Protein AF-A0AAV4SJ36-F1 (afdb_monomer)

Secondary structure (DSSP, 8-state):
---------------------------------TTEEEEEE-TTS-EEEEEPTTEEEETTEEEE-------------S-----S-------TTEEEEEE-TT--EEEEEPTTEEEETTEEEE----S------------TTEEEEEE-TTS-EEEEEPTTEEEETTEEEESS-TTT-TTEEEEEETTEEEEEEPTTEESTTS-EE-----SHHHHHHHHHHHHHHHHHHHHHHHHHHHHHHT-

Structure (mmCIF, N/CA/C/O backbone):
data_AF-A0AAV4SJ36-F1
#
_entry.id   AF-A0AAV4SJ36-F1
#
loop_
_atom_site.group_PDB
_atom_site.id
_atom_site.type_symbol
_at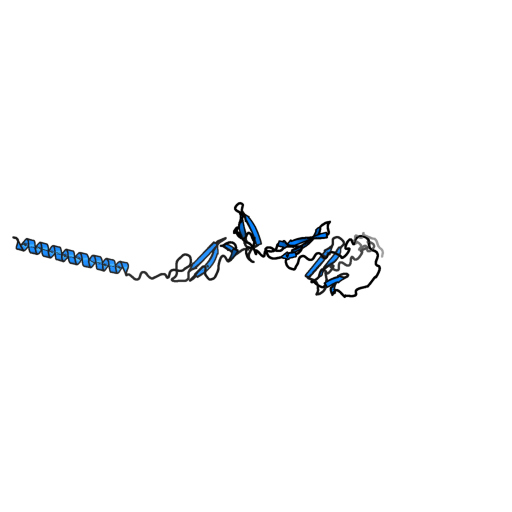om_site.label_atom_id
_at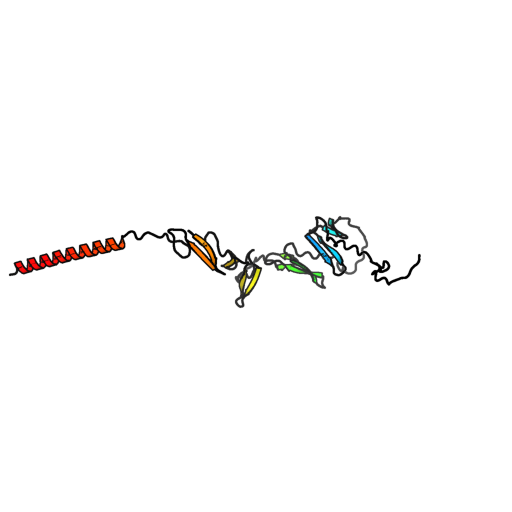om_site.label_alt_id
_atom_site.label_comp_id
_atom_site.label_asym_id
_atom_site.label_entity_id
_atom_site.label_seq_id
_atom_site.pdbx_PDB_ins_code
_atom_site.Cartn_x
_atom_site.Cartn_y
_atom_site.Cartn_z
_atom_site.occupancy
_atom_site.B_iso_or_equiv
_atom_site.auth_seq_id
_atom_site.auth_comp_id
_atom_site.auth_asym_id
_atom_site.auth_atom_id
_atom_site.pdbx_PDB_model_num
ATOM 1 N N . MET A 1 1 ? 79.601 59.318 13.700 1.00 35.94 1 MET A N 1
ATOM 2 C CA . MET A 1 1 ? 80.862 58.547 13.627 1.00 35.94 1 MET A CA 1
ATOM 3 C C . MET A 1 1 ? 80.496 57.067 13.715 1.00 35.94 1 MET A C 1
ATOM 5 O O . MET A 1 1 ? 79.499 56.758 14.351 1.00 35.94 1 MET A O 1
ATOM 9 N N . LEU A 1 2 ? 81.214 56.238 12.959 1.00 27.06 2 LEU A N 1
ATOM 10 C CA . LEU A 1 2 ? 80.893 54.897 12.428 1.00 27.06 2 LEU A CA 1
ATOM 11 C C . LEU A 1 2 ? 80.559 53.804 13.487 1.00 27.06 2 LEU A C 1
ATOM 13 O O . LEU A 1 2 ? 81.096 53.883 14.583 1.00 27.06 2 LEU A O 1
ATOM 17 N N . VAL A 1 3 ? 79.545 52.933 13.268 1.00 31.47 3 VAL A N 1
ATOM 18 C CA . VAL A 1 3 ? 79.547 51.515 12.746 1.00 31.47 3 VAL A CA 1
ATOM 19 C C . VAL A 1 3 ? 80.227 50.515 13.717 1.00 31.47 3 VAL A C 1
ATOM 21 O O . VAL A 1 3 ? 81.328 50.792 14.168 1.00 31.47 3 VAL A O 1
ATOM 24 N N . TYR A 1 4 ? 79.593 49.426 14.197 1.00 33.88 4 TYR A N 1
ATOM 25 C CA . TYR A 1 4 ? 79.389 48.100 13.555 1.00 33.88 4 TYR A CA 1
ATOM 26 C C . TYR A 1 4 ? 78.264 47.295 14.269 1.00 33.88 4 TYR A C 1
ATOM 28 O O . TYR A 1 4 ? 78.206 47.293 15.493 1.00 33.88 4 TYR A O 1
ATOM 36 N N . LEU A 1 5 ? 77.235 46.836 13.536 1.00 37.03 5 LEU A N 1
ATOM 37 C CA . LEU A 1 5 ? 76.913 45.455 13.082 1.00 37.03 5 LEU A CA 1
ATOM 38 C C . LEU A 1 5 ? 76.516 44.431 14.172 1.00 37.03 5 LEU A C 1
ATOM 40 O O . LEU A 1 5 ? 77.346 43.984 14.953 1.00 37.03 5 LEU A O 1
ATOM 44 N N . GLY A 1 6 ? 75.250 43.993 14.127 1.00 32.53 6 GLY A N 1
ATOM 45 C CA . GLY A 1 6 ? 74.704 42.829 14.831 1.00 32.53 6 GLY A CA 1
ATOM 46 C C . GLY A 1 6 ? 73.551 42.233 14.014 1.00 32.53 6 GLY A C 1
ATOM 47 O O . GLY A 1 6 ? 72.738 42.972 13.465 1.00 32.53 6 GLY A O 1
ATOM 48 N N . GLU A 1 7 ? 73.567 40.914 13.856 1.00 37.56 7 GLU A N 1
ATOM 49 C CA . GLU A 1 7 ? 72.977 40.142 12.760 1.00 37.56 7 GLU A CA 1
ATOM 50 C C . GLU A 1 7 ? 71.448 40.150 12.617 1.00 37.56 7 GLU A C 1
ATOM 52 O O . GLU A 1 7 ? 70.661 40.168 13.561 1.00 37.56 7 GLU A O 1
ATOM 57 N N . THR A 1 8 ? 71.069 40.051 11.348 1.00 33.19 8 THR A N 1
ATOM 58 C CA . THR A 1 8 ? 69.751 39.855 10.756 1.00 33.19 8 THR A CA 1
ATOM 59 C C . THR A 1 8 ? 69.254 38.412 10.890 1.00 33.19 8 THR A C 1
ATOM 61 O O . THR A 1 8 ? 69.894 37.491 10.390 1.00 33.19 8 THR A O 1
ATOM 64 N N . THR A 1 9 ? 68.044 38.220 11.421 1.00 31.78 9 THR A N 1
ATOM 65 C CA . THR A 1 9 ? 67.158 37.096 11.049 1.00 31.78 9 THR A CA 1
ATOM 66 C C . THR A 1 9 ? 65.826 37.651 10.550 1.00 31.78 9 THR A C 1
ATOM 68 O O . THR A 1 9 ? 64.770 37.521 11.159 1.00 31.78 9 THR A O 1
ATOM 71 N N . THR A 1 10 ? 65.881 38.320 9.403 1.00 33.56 10 THR A N 1
ATOM 72 C CA . THR A 1 10 ? 64.716 38.521 8.545 1.00 33.56 10 THR A CA 1
ATOM 73 C C . THR A 1 10 ? 64.505 37.235 7.754 1.00 33.56 10 THR A C 1
ATOM 75 O O . THR A 1 10 ? 65.331 36.866 6.920 1.00 33.56 10 THR A O 1
ATOM 78 N N . VAL A 1 11 ? 63.404 36.526 8.010 1.00 33.09 11 VAL A N 1
ATOM 79 C CA . VAL A 1 11 ? 62.940 35.472 7.101 1.00 33.09 11 VAL A CA 1
ATOM 80 C C . VAL A 1 11 ? 62.515 36.172 5.814 1.00 33.09 11 VAL A C 1
ATOM 82 O O . VAL A 1 11 ? 61.445 36.770 5.726 1.00 33.09 11 VAL A O 1
ATOM 85 N N . ALA A 1 12 ? 63.430 36.176 4.849 1.00 32.56 12 ALA A N 1
ATOM 86 C CA . ALA A 1 12 ? 63.220 36.702 3.521 1.00 32.56 12 ALA A CA 1
ATOM 87 C C . ALA A 1 12 ? 62.124 35.893 2.824 1.00 32.56 12 ALA A C 1
ATOM 89 O O . ALA A 1 12 ? 62.235 34.682 2.623 1.00 32.56 12 ALA A O 1
ATOM 90 N N . SER A 1 13 ? 61.078 36.606 2.422 1.00 37.03 13 SER A N 1
ATOM 91 C CA . SER A 1 13 ? 60.200 36.240 1.323 1.00 37.03 13 SER A CA 1
ATOM 92 C C . SER A 1 13 ? 61.047 35.938 0.085 1.00 37.03 13 SER A C 1
ATOM 94 O O . SER A 1 13 ? 61.521 36.851 -0.593 1.00 37.03 13 SER A O 1
ATOM 96 N N . THR A 1 14 ? 61.259 34.655 -0.189 1.00 31.30 14 THR A N 1
ATOM 97 C CA . THR A 1 14 ? 61.835 34.175 -1.443 1.00 31.30 14 THR A CA 1
ATOM 98 C C . THR A 1 14 ? 60.705 33.976 -2.442 1.00 31.30 14 THR A C 1
ATOM 100 O O . THR A 1 14 ? 59.771 33.204 -2.237 1.00 31.30 14 THR A O 1
ATOM 103 N N . SER A 1 15 ? 60.774 34.769 -3.502 1.00 36.94 15 SER A N 1
ATOM 104 C CA . SER A 1 15 ? 60.011 34.601 -4.728 1.00 36.94 15 SER A CA 1
ATOM 105 C C . SER A 1 15 ? 60.845 33.769 -5.707 1.00 36.94 15 SER A C 1
ATOM 107 O O . SER A 1 15 ? 62.070 33.841 -5.675 1.00 36.94 15 SER A O 1
ATOM 109 N N . GLU A 1 16 ? 60.135 33.022 -6.562 1.00 33.53 16 GLU A N 1
ATOM 110 C CA . GLU A 1 16 ? 60.620 32.320 -7.766 1.00 33.53 16 GLU A CA 1
ATOM 111 C C . GLU A 1 16 ? 61.422 31.026 -7.493 1.00 33.53 16 GLU A C 1
ATOM 113 O O . GLU A 1 16 ? 62.396 31.000 -6.763 1.00 33.53 16 GLU A O 1
ATOM 118 N N . THR A 1 17 ? 61.111 29.850 -8.035 1.00 37.75 17 THR A N 1
ATOM 119 C CA . THR A 1 17 ? 60.280 29.484 -9.183 1.00 37.75 17 THR A CA 1
ATOM 120 C C . THR A 1 17 ? 59.759 28.076 -8.912 1.00 37.75 17 THR A C 1
ATOM 122 O O . THR A 1 17 ? 60.525 27.118 -8.845 1.00 37.75 17 THR A O 1
ATOM 125 N N . THR A 1 18 ? 58.455 27.907 -8.753 1.00 31.17 18 THR A N 1
ATOM 126 C CA . THR A 1 18 ? 57.845 26.588 -8.920 1.00 31.17 18 THR A CA 1
ATOM 127 C C . THR A 1 18 ? 56.655 26.816 -9.811 1.00 31.17 18 THR A C 1
ATOM 129 O O . THR A 1 18 ? 55.826 27.675 -9.531 1.00 31.17 18 THR A O 1
ATOM 132 N N . SER A 1 19 ? 56.667 26.135 -10.950 1.00 38.62 19 SER A N 1
ATOM 133 C CA . SER A 1 19 ? 55.682 26.252 -12.012 1.00 38.62 19 SER A CA 1
ATOM 134 C C . SER A 1 19 ? 54.296 25.943 -11.451 1.00 38.62 19 SER A C 1
ATOM 136 O O . SER A 1 19 ? 53.849 24.798 -11.443 1.00 38.62 19 SER A O 1
ATOM 138 N N . THR A 1 20 ? 53.618 26.964 -10.926 1.00 33.06 20 THR A N 1
ATOM 139 C CA . THR A 1 20 ? 52.207 26.885 -10.589 1.00 33.06 20 THR A CA 1
ATOM 140 C C . THR A 1 20 ? 51.492 26.883 -11.920 1.00 33.06 20 THR A C 1
ATOM 142 O O . THR A 1 20 ? 51.119 27.927 -12.459 1.00 33.06 20 THR A O 1
ATOM 145 N N . THR A 1 21 ? 51.319 25.693 -12.489 1.00 39.84 21 THR A N 1
ATOM 146 C CA . THR A 1 21 ? 50.253 25.482 -13.452 1.00 39.84 21 THR A CA 1
ATOM 147 C C . THR A 1 21 ? 48.991 25.866 -12.696 1.00 39.84 21 THR A C 1
ATOM 149 O O . THR A 1 21 ? 48.529 25.129 -11.827 1.00 39.84 21 THR A O 1
ATOM 152 N N . LYS A 1 22 ? 48.495 27.085 -12.940 1.00 36.69 22 LYS A N 1
ATOM 153 C CA . LYS A 1 22 ? 47.152 27.499 -12.557 1.00 36.69 22 LYS A CA 1
ATOM 154 C C . LYS A 1 22 ? 46.225 26.516 -13.255 1.00 36.69 22 LYS A C 1
ATOM 156 O O . LYS A 1 22 ? 45.830 26.732 -14.397 1.00 36.69 22 LYS A O 1
ATOM 161 N N . PHE A 1 23 ? 45.954 25.390 -12.604 1.00 39.12 23 PHE A N 1
ATOM 162 C CA . PHE A 1 23 ? 44.867 24.524 -12.992 1.00 39.12 23 PHE A CA 1
ATOM 163 C C . PHE A 1 23 ? 43.627 25.373 -12.798 1.00 39.12 23 PHE A C 1
ATOM 165 O O . PHE A 1 23 ? 43.232 25.689 -11.678 1.00 39.12 23 PHE A O 1
ATOM 172 N N . LEU A 1 24 ? 43.088 25.818 -13.925 1.00 38.28 24 LEU A N 1
ATOM 173 C CA . LEU A 1 24 ? 41.779 26.414 -14.032 1.00 38.28 24 LEU A CA 1
ATOM 174 C C . LEU A 1 24 ? 40.787 25.334 -13.571 1.00 38.28 24 LEU A C 1
ATOM 176 O O . LEU A 1 24 ? 40.264 24.565 -14.371 1.00 38.28 24 LEU A O 1
ATOM 180 N N . THR A 1 25 ? 40.584 25.190 -12.263 1.00 42.69 25 THR A N 1
ATOM 181 C CA . THR A 1 25 ? 39.543 24.334 -11.694 1.00 42.69 25 THR A CA 1
ATOM 182 C C . THR A 1 25 ? 38.217 25.072 -11.787 1.00 42.69 25 THR A C 1
ATOM 184 O O . THR A 1 25 ? 37.556 25.367 -10.797 1.00 42.69 25 THR A O 1
ATOM 187 N N . THR A 1 26 ? 37.810 25.379 -13.017 1.00 44.69 26 THR A N 1
ATOM 188 C CA . THR A 1 26 ? 36.394 25.550 -13.310 1.00 44.69 26 THR A CA 1
ATOM 189 C C . THR A 1 26 ? 35.747 24.180 -13.099 1.00 44.69 26 THR A C 1
ATOM 191 O O . THR A 1 26 ? 36.194 23.215 -13.734 1.00 44.69 26 THR A O 1
ATOM 194 N N . PRO A 1 27 ? 34.756 24.035 -12.202 1.00 47.97 27 PRO A N 1
ATOM 195 C CA . PRO A 1 27 ? 34.024 22.782 -12.075 1.00 47.97 27 PRO A CA 1
ATOM 196 C C . PRO A 1 27 ? 33.476 22.429 -13.458 1.00 47.97 27 PRO A C 1
ATOM 198 O O . PRO A 1 27 ? 32.864 23.274 -14.107 1.00 47.97 27 PRO A O 1
ATOM 201 N N . ARG A 1 28 ? 33.762 21.215 -13.947 1.00 59.78 28 ARG A N 1
ATOM 202 C CA . ARG A 1 28 ? 33.219 20.741 -15.225 1.00 59.78 28 ARG A CA 1
ATOM 203 C C . ARG A 1 28 ? 31.700 20.687 -15.081 1.00 59.78 28 ARG A C 1
ATOM 205 O O . ARG A 1 28 ? 31.180 19.744 -14.486 1.00 59.78 28 ARG A O 1
ATOM 212 N N . SER A 1 29 ? 31.006 21.723 -15.547 1.00 65.06 29 SER A N 1
ATOM 213 C CA . SER A 1 29 ? 29.550 21.735 -15.568 1.00 65.06 29 SER A CA 1
ATOM 214 C C . SER A 1 29 ? 29.080 20.725 -16.612 1.00 65.06 29 SER A C 1
ATOM 216 O O . SER A 1 29 ? 29.639 20.616 -17.702 1.00 65.06 29 SER A O 1
ATOM 218 N N . CYS A 1 30 ? 28.113 19.901 -16.217 1.00 73.38 30 CYS A N 1
ATOM 219 C CA . CYS A 1 30 ? 27.537 18.862 -17.058 1.00 73.38 30 CYS A CA 1
ATOM 220 C C . CYS A 1 30 ? 26.283 19.453 -17.711 1.00 73.38 30 CYS A C 1
ATOM 222 O O . CYS A 1 30 ? 25.227 19.510 -17.081 1.00 73.38 30 CYS A O 1
ATOM 224 N N . GLU A 1 31 ? 26.409 19.947 -18.941 1.00 77.81 31 GLU A N 1
ATOM 225 C CA . GLU A 1 31 ? 25.346 20.693 -19.624 1.00 77.81 31 GLU A CA 1
ATOM 226 C C . GLU A 1 31 ? 24.978 20.024 -20.947 1.00 77.81 31 GLU A C 1
ATOM 228 O O . GLU A 1 31 ? 25.671 20.183 -21.945 1.00 77.81 31 GLU A O 1
ATOM 233 N N . CYS A 1 32 ? 23.882 19.261 -20.949 1.00 84.75 32 CYS A N 1
ATOM 234 C CA . CYS A 1 32 ? 23.393 18.511 -22.115 1.00 84.75 32 CYS A CA 1
ATOM 235 C C . CYS A 1 32 ? 22.254 19.206 -22.882 1.00 84.75 32 CYS A C 1
ATOM 237 O O . CYS A 1 32 ? 21.730 18.673 -23.866 1.00 84.75 32 CYS A O 1
ATOM 239 N N . GLY A 1 33 ? 21.871 20.408 -22.442 1.00 78.56 33 GLY A N 1
ATOM 240 C CA . GLY A 1 33 ? 20.7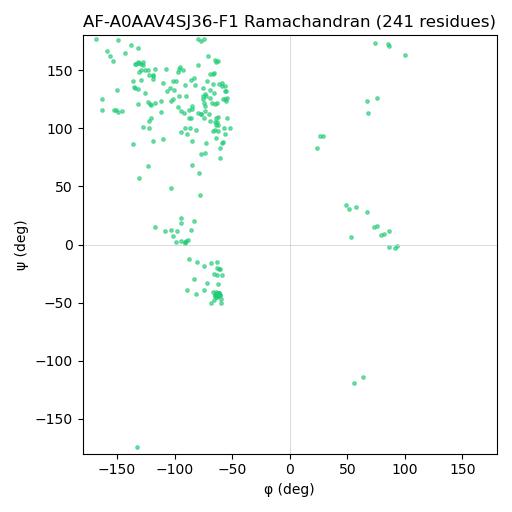62 21.182 -22.997 1.00 78.56 33 GLY A CA 1
ATOM 241 C C . GLY A 1 33 ? 19.380 20.639 -22.611 1.00 78.56 33 GLY A C 1
ATOM 242 O O . GLY A 1 33 ? 19.240 19.578 -22.002 1.00 78.56 33 GLY A O 1
ATOM 243 N N . LYS A 1 34 ? 18.326 21.379 -22.979 1.00 82.00 34 LYS A N 1
ATOM 244 C CA . LYS A 1 34 ? 16.930 21.096 -22.579 1.00 82.00 34 LYS A CA 1
ATOM 245 C C . LYS A 1 34 ? 16.359 19.766 -23.086 1.00 82.00 34 LYS A C 1
ATOM 247 O O . LYS A 1 34 ? 15.333 19.320 -22.587 1.00 82.00 34 LYS A O 1
ATOM 252 N N . TYR A 1 35 ? 17.008 19.141 -24.067 1.00 84.25 35 TYR A N 1
ATOM 253 C CA . TYR A 1 35 ? 16.571 17.873 -24.653 1.00 84.25 35 TYR A CA 1
ATOM 254 C C . TYR A 1 35 ? 17.245 16.649 -24.006 1.00 84.25 35 TYR A C 1
ATOM 256 O O . TYR A 1 35 ? 17.312 15.579 -24.613 1.00 84.25 35 TYR A O 1
ATOM 264 N N . SER A 1 36 ? 17.722 16.798 -22.768 1.00 80.56 36 SER A N 1
ATOM 265 C CA . SER A 1 36 ? 18.362 15.742 -21.984 1.00 80.56 36 SER A CA 1
ATOM 266 C C . SER A 1 36 ? 17.607 15.442 -20.687 1.00 80.56 36 SER A C 1
ATOM 268 O O . SER A 1 36 ? 17.012 16.326 -20.072 1.00 80.56 36 SER A O 1
ATOM 270 N N . ARG A 1 37 ? 17.622 14.169 -20.288 1.00 83.25 37 ARG A N 1
ATOM 271 C CA . ARG A 1 37 ? 17.086 13.634 -19.031 1.00 83.25 37 ARG A CA 1
ATOM 272 C C . ARG A 1 37 ? 18.120 13.642 -17.918 1.00 83.25 37 ARG A C 1
ATOM 274 O O . ARG A 1 37 ? 17.790 13.883 -16.762 1.00 83.25 37 ARG A O 1
ATOM 281 N N . SER A 1 38 ? 19.362 13.321 -18.264 1.00 76.31 38 SER A N 1
ATOM 282 C CA . SER A 1 38 ? 20.459 13.205 -17.314 1.00 76.31 38 SER A CA 1
ATOM 283 C C . SER A 1 38 ? 21.798 13.473 -18.002 1.00 76.31 38 SER A C 1
ATOM 285 O O . SER A 1 38 ? 21.927 13.371 -19.226 1.00 76.31 38 SER A O 1
ATOM 287 N N . CYS A 1 39 ? 22.796 13.851 -17.205 1.00 84.44 39 CYS A N 1
ATOM 288 C CA . CYS A 1 39 ? 24.153 14.121 -17.659 1.00 84.44 39 CYS A CA 1
ATOM 289 C C . CYS A 1 39 ? 25.141 13.439 -16.716 1.00 84.44 39 CYS A C 1
ATOM 291 O O . CYS A 1 39 ? 24.997 13.522 -15.494 1.00 84.44 39 CYS A O 1
ATOM 293 N N . ARG A 1 40 ? 26.148 12.766 -17.275 1.00 84.06 40 ARG A N 1
ATOM 294 C CA . ARG A 1 40 ? 27.260 12.177 -16.519 1.00 84.06 40 ARG A CA 1
ATOM 295 C C . ARG A 1 40 ? 28.569 12.301 -17.288 1.00 84.06 40 ARG A C 1
ATOM 297 O O . ARG A 1 40 ? 28.556 12.500 -18.495 1.00 84.06 40 ARG A O 1
ATOM 304 N N . PHE A 1 41 ? 29.695 12.102 -16.612 1.00 80.12 41 PHE A N 1
ATOM 305 C CA . PHE A 1 41 ? 30.994 11.950 -17.270 1.00 80.12 41 PHE A CA 1
ATOM 306 C C . PHE A 1 41 ? 31.392 10.471 -17.324 1.00 80.12 41 PHE A C 1
ATOM 308 O O . PHE A 1 41 ? 31.132 9.724 -16.379 1.00 80.12 41 PHE A O 1
ATOM 315 N N . ASP A 1 42 ? 31.984 10.033 -18.435 1.00 80.25 42 ASP A N 1
ATOM 316 C CA . ASP A 1 42 ? 32.571 8.696 -18.540 1.00 80.25 42 ASP A CA 1
ATOM 317 C C . ASP A 1 42 ? 33.931 8.614 -17.821 1.00 80.25 42 ASP A C 1
ATOM 319 O O . ASP A 1 42 ? 34.466 9.607 -17.324 1.00 80.25 42 ASP A O 1
ATOM 323 N N . TYR A 1 43 ? 34.511 7.412 -17.767 1.00 72.62 43 TYR A N 1
ATOM 324 C CA . TYR A 1 43 ? 35.819 7.175 -17.142 1.00 72.62 43 TYR A CA 1
ATOM 325 C C . TYR A 1 43 ? 36.965 7.964 -17.808 1.00 72.62 43 TYR A C 1
ATOM 327 O O . TYR A 1 43 ? 37.987 8.227 -17.181 1.00 72.62 43 TYR A O 1
ATOM 335 N N . PHE A 1 44 ? 36.783 8.392 -19.062 1.00 83.31 44 PHE A N 1
ATOM 336 C CA . PHE A 1 44 ? 37.728 9.229 -19.804 1.00 83.31 44 PHE A CA 1
ATOM 337 C C . PHE A 1 44 ? 37.460 10.733 -19.613 1.00 83.31 44 PHE A C 1
ATOM 339 O O . PHE A 1 44 ? 38.139 11.566 -20.214 1.00 83.31 44 PHE A O 1
ATOM 346 N N . GLY A 1 45 ? 36.484 11.100 -18.777 1.00 72.69 45 GLY A N 1
ATOM 347 C CA . GLY A 1 45 ? 36.106 12.481 -18.493 1.00 72.69 45 GLY A CA 1
ATOM 348 C C . GLY A 1 45 ? 35.306 13.159 -19.608 1.00 72.69 45 GLY A C 1
ATOM 349 O O . GLY A 1 45 ? 35.207 14.387 -19.601 1.00 72.69 45 GLY A O 1
ATOM 350 N N . ARG A 1 46 ? 34.746 12.400 -20.559 1.00 80.81 46 ARG A N 1
ATOM 351 C CA . ARG A 1 46 ? 33.872 12.915 -21.624 1.00 80.81 46 ARG A CA 1
ATOM 352 C C . ARG A 1 46 ? 32.436 12.998 -21.134 1.00 80.81 46 ARG A C 1
ATOM 354 O O . ARG A 1 46 ? 31.971 12.117 -20.412 1.00 80.81 46 ARG A O 1
ATOM 361 N N . GLN A 1 47 ? 31.732 14.048 -21.539 1.00 84.44 47 GLN A N 1
ATOM 362 C CA . GLN A 1 47 ? 30.334 14.239 -21.177 1.00 84.44 47 GLN A CA 1
ATOM 363 C C . GLN A 1 47 ? 29.449 13.265 -21.958 1.00 84.44 47 GLN A C 1
ATOM 365 O O . GLN A 1 47 ? 29.539 13.159 -23.180 1.00 84.44 47 GLN A O 1
ATOM 370 N N . VAL A 1 48 ? 28.585 12.558 -21.243 1.00 86.00 48 VAL A N 1
ATOM 371 C CA . VAL A 1 48 ? 27.608 11.617 -21.782 1.00 86.00 48 VAL A CA 1
ATOM 372 C C . VAL A 1 48 ? 26.223 12.077 -21.344 1.00 86.00 48 VAL A C 1
ATOM 374 O O . VAL A 1 48 ? 25.935 12.189 -20.150 1.00 86.00 48 VAL A O 1
ATOM 377 N N . CYS A 1 49 ? 25.379 12.340 -22.331 1.00 85.88 49 CYS A N 1
ATOM 378 C CA . CYS A 1 49 ? 24.037 12.870 -22.191 1.00 85.88 49 CYS A CA 1
ATOM 379 C C . CYS A 1 49 ? 23.011 11.777 -22.455 1.00 85.88 49 CYS A C 1
ATOM 381 O O . CYS A 1 49 ? 23.067 11.086 -23.471 1.00 85.88 49 CYS A O 1
ATOM 383 N N . GLU A 1 50 ? 22.029 11.654 -21.574 1.00 85.81 50 GLU A N 1
ATOM 384 C CA . GLU A 1 50 ? 20.858 10.834 -21.844 1.00 85.81 50 GLU A CA 1
ATOM 385 C C . GLU A 1 50 ? 19.781 11.704 -22.500 1.00 85.81 50 GLU A C 1
ATOM 387 O O . GLU A 1 50 ? 19.110 12.476 -21.822 1.00 85.81 50 GLU A O 1
ATOM 392 N N . CYS A 1 51 ? 19.633 11.625 -23.821 1.00 86.81 51 CYS A N 1
ATOM 393 C CA . CYS A 1 51 ? 18.682 12.455 -24.565 1.00 86.81 51 CYS A CA 1
ATOM 394 C C . CYS A 1 51 ? 17.234 11.928 -24.489 1.00 86.81 51 CYS A C 1
ATOM 396 O O . CYS A 1 51 ? 16.998 10.731 -24.298 1.00 86.81 51 CYS A O 1
ATOM 398 N N . TYR A 1 52 ? 16.247 12.818 -24.648 1.00 76.44 52 TYR A N 1
ATOM 399 C CA . TYR A 1 52 ? 14.849 12.413 -24.863 1.00 76.44 52 TYR A CA 1
ATOM 400 C C . TYR A 1 52 ? 14.686 11.665 -26.206 1.00 76.44 52 TYR A C 1
ATOM 402 O O . TYR A 1 52 ? 15.525 11.813 -27.095 1.00 76.44 52 TYR A O 1
ATOM 410 N N . PRO A 1 53 ? 13.626 10.853 -26.395 1.00 77.50 53 PRO A N 1
ATOM 411 C CA . PRO A 1 53 ? 13.421 10.099 -27.632 1.00 77.50 53 PRO A CA 1
ATOM 412 C C . PRO A 1 53 ? 13.261 11.047 -28.828 1.00 77.50 53 PRO A C 1
ATOM 414 O O . PRO A 1 53 ? 12.581 12.062 -28.703 1.00 77.50 53 PRO A O 1
ATOM 417 N N . GLY A 1 54 ? 13.876 10.714 -29.966 1.00 72.44 54 GLY A N 1
ATOM 418 C CA . GLY A 1 54 ? 13.941 11.587 -31.152 1.00 72.44 54 GLY A CA 1
ATOM 419 C C . GLY A 1 54 ? 15.109 12.583 -31.143 1.00 72.44 54 GLY A C 1
ATOM 420 O O . GLY A 1 54 ? 15.299 13.313 -32.113 1.00 72.44 54 GLY A O 1
ATOM 421 N N . TYR A 1 55 ? 15.913 12.589 -30.074 1.00 79.88 55 TYR A N 1
ATOM 422 C CA . TYR A 1 55 ? 17.118 13.401 -29.957 1.00 79.88 55 TYR A CA 1
ATOM 423 C C . TYR A 1 55 ? 18.351 12.514 -29.785 1.00 79.88 55 TYR A C 1
ATOM 425 O O . TYR A 1 55 ? 18.328 11.511 -29.069 1.00 79.88 55 TYR A O 1
ATOM 433 N N . VAL A 1 56 ? 19.453 12.918 -30.403 1.00 85.31 56 VAL A N 1
ATOM 434 C CA . VAL A 1 56 ? 20.747 12.239 -30.339 1.00 85.31 56 VAL A CA 1
ATOM 435 C C . VAL A 1 56 ? 21.795 13.159 -29.730 1.00 85.31 56 VAL A C 1
ATOM 437 O O . VAL A 1 56 ? 21.769 14.377 -29.923 1.00 85.31 56 VAL A O 1
ATOM 440 N N . GLN A 1 57 ? 22.724 12.582 -28.970 1.00 85.69 57 GLN A N 1
ATOM 441 C CA . GLN A 1 57 ? 23.850 13.342 -28.445 1.00 85.69 57 GLN A CA 1
ATOM 442 C C . GLN A 1 57 ? 24.831 13.622 -29.585 1.00 85.6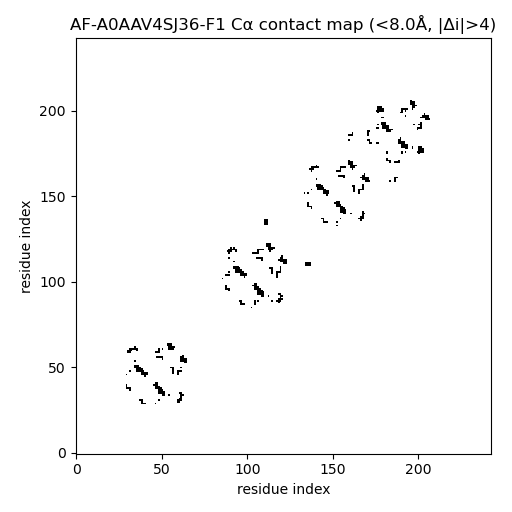9 57 GLN A C 1
ATOM 444 O O . GLN A 1 57 ? 25.405 12.699 -30.159 1.00 85.69 57 GLN A O 1
ATOM 449 N N . ILE A 1 58 ? 25.062 14.901 -29.869 1.00 83.81 58 ILE A N 1
ATOM 450 C CA . ILE A 1 58 ? 26.118 15.361 -30.767 1.00 83.81 58 ILE A CA 1
ATOM 451 C C . ILE A 1 58 ? 27.027 16.268 -29.944 1.00 83.81 58 ILE A C 1
ATOM 453 O O . ILE A 1 58 ? 26.593 17.276 -29.382 1.00 83.81 58 ILE A O 1
ATOM 457 N N . ASN A 1 59 ? 28.302 15.896 -29.842 1.00 83.81 59 ASN A N 1
ATOM 458 C CA . ASN A 1 59 ? 29.247 16.504 -28.903 1.00 83.81 59 ASN A CA 1
ATOM 459 C C . ASN A 1 59 ? 28.718 16.422 -27.458 1.00 83.81 59 ASN A C 1
ATOM 461 O O . ASN A 1 59 ? 28.481 15.329 -26.949 1.00 83.81 59 ASN A O 1
ATOM 465 N N . ASN A 1 60 ? 28.508 17.564 -26.803 1.00 84.31 60 ASN A N 1
ATOM 466 C CA . ASN A 1 60 ? 28.061 17.640 -25.412 1.00 84.31 60 ASN A CA 1
ATOM 467 C C . ASN A 1 60 ? 26.563 17.958 -25.277 1.00 84.31 60 ASN A C 1
ATOM 469 O O . ASN A 1 60 ? 26.108 18.174 -24.165 1.00 84.31 60 ASN A O 1
ATOM 473 N N . TYR A 1 61 ? 25.787 17.990 -26.366 1.00 83.50 61 TYR A N 1
ATOM 474 C CA . TYR A 1 61 ? 24.382 18.414 -26.336 1.00 83.50 61 TYR A CA 1
ATOM 475 C C . TYR A 1 61 ? 23.473 17.463 -27.115 1.00 83.50 61 TYR A C 1
ATOM 477 O O . TYR A 1 61 ? 23.909 16.768 -28.031 1.00 83.50 61 TYR A O 1
ATOM 485 N N . CYS A 1 62 ? 22.195 17.438 -26.746 1.00 86.62 62 CYS A N 1
ATOM 486 C CA . CYS A 1 62 ? 21.168 16.672 -27.446 1.00 86.62 62 CYS A CA 1
ATOM 487 C C . CYS A 1 62 ? 20.516 17.508 -28.560 1.00 86.62 62 CYS A C 1
ATOM 489 O O . CYS A 1 62 ? 20.024 18.607 -28.292 1.00 86.62 62 CYS A O 1
ATOM 491 N N . TYR A 1 63 ? 20.470 16.971 -29.781 1.00 84.38 63 TYR A N 1
ATOM 492 C CA . TYR A 1 63 ? 19.871 17.600 -30.967 1.00 84.38 63 TYR A CA 1
ATOM 493 C C . TYR A 1 63 ? 18.873 16.665 -31.647 1.00 84.38 63 TYR A C 1
ATOM 495 O O . TYR A 1 63 ? 18.963 15.452 -31.499 1.00 84.38 63 TYR A O 1
ATOM 503 N N . GLU A 1 64 ? 17.910 17.236 -32.367 1.00 83.00 64 GLU A N 1
ATOM 504 C CA . GLU A 1 64 ? 16.887 16.490 -33.105 1.00 83.00 64 GLU A CA 1
ATOM 505 C C . GLU A 1 64 ? 17.502 15.802 -34.331 1.00 83.00 64 GLU A C 1
ATOM 507 O O . GLU A 1 64 ? 18.390 16.353 -34.985 1.00 83.00 64 GLU A O 1
ATOM 512 N N . GLU A 1 65 ? 17.063 14.581 -34.617 1.00 75.31 65 GLU A N 1
ATOM 513 C CA . GLU A 1 65 ? 17.596 13.768 -35.710 1.00 75.31 65 GLU A CA 1
ATOM 514 C C . GLU A 1 65 ? 17.200 14.369 -37.075 1.00 75.31 65 GLU A C 1
ATOM 516 O O . GLU A 1 65 ? 16.045 14.303 -37.494 1.00 75.31 65 GLU A O 1
ATOM 521 N N . SER A 1 66 ? 18.150 14.996 -37.781 1.00 58.50 66 SER A N 1
ATOM 522 C CA . SER A 1 66 ? 17.916 15.534 -39.124 1.00 58.50 66 SER A CA 1
ATOM 523 C C . SER A 1 66 ? 17.928 14.409 -40.162 1.00 58.50 66 SER A C 1
ATOM 525 O O . SER A 1 66 ? 18.947 13.780 -40.442 1.00 58.50 66 SER A O 1
ATOM 527 N N . THR A 1 67 ? 16.766 14.152 -40.757 1.00 50.53 67 THR A N 1
ATOM 528 C CA . THR A 1 67 ? 16.555 13.156 -41.811 1.00 50.53 67 THR A CA 1
ATOM 529 C C . THR A 1 67 ? 17.139 13.619 -43.148 1.00 50.53 67 THR A C 1
ATOM 531 O O . THR A 1 67 ? 16.427 14.038 -44.055 1.00 50.53 67 THR A O 1
ATOM 534 N N . THR A 1 68 ? 18.455 13.513 -43.321 1.00 38.91 68 THR A N 1
ATOM 535 C CA . THR A 1 68 ? 19.085 13.564 -44.649 1.00 38.91 68 THR A CA 1
ATOM 536 C C . THR A 1 68 ? 19.618 12.186 -45.019 1.00 38.91 68 THR A C 1
ATOM 538 O O . THR A 1 68 ? 20.749 11.814 -44.720 1.00 38.91 68 THR A O 1
ATOM 541 N N . ALA A 1 69 ? 18.761 11.413 -45.690 1.00 41.53 69 ALA A N 1
ATOM 542 C CA . ALA A 1 69 ? 19.127 10.165 -46.340 1.00 41.53 69 ALA A CA 1
ATOM 543 C C . ALA A 1 69 ? 20.163 10.439 -47.443 1.00 41.53 69 ALA A C 1
ATOM 545 O O . ALA A 1 69 ? 19.841 11.014 -48.483 1.00 41.53 69 ALA A O 1
ATOM 546 N N . VAL A 1 70 ? 21.409 10.018 -47.225 1.00 40.81 70 VAL A N 1
ATOM 547 C CA . VAL A 1 70 ? 22.397 9.910 -48.300 1.00 40.81 70 VAL A CA 1
ATOM 548 C C . VAL A 1 70 ? 22.214 8.548 -48.959 1.00 40.81 70 VAL A C 1
ATOM 550 O O . VAL A 1 70 ? 22.492 7.503 -48.377 1.00 40.81 70 VAL A O 1
ATOM 553 N N . SER A 1 71 ? 21.696 8.599 -50.182 1.00 49.81 71 SER A N 1
ATOM 554 C CA . SER A 1 71 ? 21.617 7.499 -51.135 1.00 49.81 71 SER A CA 1
ATOM 555 C C . SER A 1 71 ? 23.019 7.105 -51.603 1.00 49.81 71 SER A C 1
ATOM 557 O O . SER A 1 71 ? 23.707 7.921 -52.214 1.00 49.81 71 SER A O 1
ATOM 559 N N . THR A 1 72 ? 23.415 5.848 -51.404 1.00 41.59 72 THR A N 1
ATOM 560 C CA . THR A 1 72 ? 24.430 5.201 -52.248 1.00 41.59 72 THR A CA 1
ATOM 561 C C . THR A 1 72 ? 23.883 3.879 -52.761 1.00 41.59 72 THR A C 1
ATOM 563 O O . THR A 1 72 ? 23.830 2.877 -52.054 1.00 41.59 72 THR A O 1
ATOM 566 N N . THR A 1 73 ? 23.444 3.922 -54.014 1.00 47.38 73 THR A N 1
ATOM 567 C CA . THR A 1 73 ? 23.283 2.785 -54.917 1.00 47.38 73 THR A CA 1
ATOM 568 C C . THR A 1 73 ? 24.591 2.011 -55.049 1.00 47.38 73 THR A C 1
ATOM 570 O O . THR A 1 73 ? 25.567 2.591 -55.507 1.00 47.38 73 THR A O 1
ATOM 573 N N . GLU A 1 74 ? 24.573 0.712 -54.748 1.00 40.00 74 GLU A N 1
ATOM 574 C CA . GLU A 1 74 ? 25.251 -0.324 -55.540 1.00 40.00 74 GLU A CA 1
ATOM 575 C C . GLU A 1 74 ? 24.696 -1.710 -55.169 1.00 40.00 74 GLU A C 1
ATOM 577 O O . GLU A 1 74 ? 24.792 -2.178 -54.038 1.00 40.00 74 GLU A O 1
ATOM 582 N N . VAL A 1 75 ? 24.055 -2.354 -56.146 1.00 43.91 75 VAL A N 1
ATOM 583 C CA . VAL A 1 75 ? 23.521 -3.715 -56.056 1.00 43.91 75 VAL A CA 1
ATOM 584 C C . VAL A 1 75 ? 24.646 -4.700 -56.376 1.00 43.91 75 VAL A C 1
ATOM 586 O O . VAL A 1 75 ? 25.105 -4.753 -57.517 1.00 43.91 75 VAL A O 1
ATOM 589 N N . ARG A 1 76 ? 25.033 -5.549 -55.415 1.00 36.50 76 ARG A N 1
ATOM 590 C CA . ARG A 1 76 ? 25.585 -6.882 -55.707 1.00 36.50 76 ARG A CA 1
ATOM 591 C C . ARG A 1 76 ? 25.277 -7.857 -54.573 1.00 36.50 76 ARG A C 1
ATOM 593 O O . ARG A 1 76 ? 25.727 -7.704 -53.446 1.00 36.50 76 ARG A O 1
ATOM 600 N N . SER A 1 77 ? 24.486 -8.868 -54.911 1.00 53.31 77 SER A N 1
ATOM 601 C CA . SER A 1 77 ? 23.977 -9.913 -54.031 1.00 53.31 77 SER A CA 1
ATOM 602 C C . SER A 1 77 ? 25.067 -10.884 -53.567 1.00 53.31 77 SER A C 1
ATOM 604 O O . SER A 1 77 ? 25.527 -11.712 -54.353 1.00 53.31 77 SER A O 1
ATOM 606 N N . THR A 1 78 ? 25.382 -10.858 -52.275 1.00 37.66 78 THR A N 1
ATOM 607 C CA . THR A 1 78 ? 25.831 -12.020 -51.492 1.00 37.66 78 THR A CA 1
ATOM 608 C C . THR A 1 78 ? 25.354 -11.814 -50.057 1.00 37.66 78 THR A C 1
ATOM 610 O O . THR A 1 78 ? 25.783 -10.853 -49.434 1.00 37.66 78 THR A O 1
ATOM 613 N N . ALA A 1 79 ? 24.440 -12.677 -49.590 1.00 46.97 79 ALA A N 1
ATOM 614 C CA . ALA A 1 79 ? 23.910 -12.794 -48.222 1.00 46.97 79 ALA A CA 1
ATOM 615 C C . ALA A 1 79 ? 23.955 -11.503 -47.373 1.00 46.97 79 ALA A C 1
ATOM 617 O O . ALA A 1 79 ? 24.947 -11.226 -46.702 1.00 46.97 79 ALA A O 1
ATOM 618 N N . GLU A 1 80 ? 22.860 -10.737 -47.372 1.00 37.97 80 GLU A N 1
ATOM 619 C CA . GLU A 1 80 ? 22.706 -9.543 -46.536 1.00 37.97 80 GLU A CA 1
ATOM 620 C C . GLU A 1 80 ? 22.727 -9.916 -45.045 1.00 37.97 80 GLU A C 1
ATOM 622 O O . GLU A 1 80 ? 21.710 -10.207 -44.414 1.00 37.97 80 GLU A O 1
ATOM 627 N N . PHE A 1 81 ? 23.915 -9.883 -44.448 1.00 45.00 81 PHE A N 1
ATOM 628 C CA . PHE A 1 81 ? 24.052 -9.604 -43.030 1.00 45.00 81 PHE A CA 1
ATOM 629 C C . PHE A 1 81 ? 23.573 -8.164 -42.831 1.00 45.00 81 PHE A C 1
ATOM 631 O O . PHE A 1 81 ? 24.290 -7.221 -43.146 1.00 45.00 81 PHE A O 1
ATOM 638 N N . SER A 1 82 ? 22.321 -8.006 -42.396 1.00 33.19 82 SER A N 1
ATOM 639 C CA . SER A 1 82 ? 21.675 -6.709 -42.171 1.00 33.19 82 SER A CA 1
ATOM 640 C C . SER A 1 82 ? 22.495 -5.858 -41.194 1.00 33.19 82 SER A C 1
ATOM 642 O O . SER A 1 82 ? 22.349 -5.976 -39.977 1.00 33.19 82 SER A O 1
ATOM 644 N N . THR A 1 83 ? 23.354 -4.983 -41.722 1.00 42.97 83 THR A N 1
ATOM 645 C CA . THR A 1 83 ? 24.151 -3.996 -40.973 1.00 42.97 83 THR A CA 1
ATOM 646 C C . THR A 1 83 ? 23.366 -2.724 -40.656 1.00 42.97 83 THR A C 1
ATOM 648 O O . THR A 1 83 ? 23.951 -1.689 -40.344 1.00 42.97 83 THR A O 1
ATOM 651 N N . THR A 1 84 ? 22.033 -2.772 -40.693 1.00 46.19 84 THR A N 1
ATOM 652 C CA . THR A 1 84 ? 21.212 -1.762 -40.020 1.00 46.19 84 THR A CA 1
ATOM 653 C C . THR A 1 84 ? 21.579 -1.772 -38.533 1.00 46.19 84 THR A C 1
ATOM 655 O O . THR A 1 84 ? 21.490 -2.847 -37.924 1.00 46.19 84 THR A O 1
ATOM 658 N N . PRO A 1 85 ? 21.975 -0.639 -37.919 1.00 49.12 85 PRO A N 1
ATOM 659 C CA . PRO A 1 85 ? 22.201 -0.573 -36.482 1.00 49.12 85 PRO A CA 1
ATOM 660 C C . PRO A 1 85 ? 20.932 -1.062 -35.792 1.00 49.12 85 PRO A C 1
ATOM 662 O O . PRO A 1 85 ? 19.886 -0.417 -35.869 1.00 49.12 85 PRO A O 1
ATOM 665 N N . LYS A 1 86 ? 20.983 -2.249 -35.180 1.00 56.41 86 LYS A N 1
ATOM 666 C CA . LYS A 1 86 ? 19.827 -2.772 -34.459 1.00 56.41 86 LYS A CA 1
ATOM 667 C C . LYS A 1 86 ? 19.594 -1.832 -33.287 1.00 56.41 86 LYS A C 1
ATOM 669 O O . LYS A 1 86 ? 20.375 -1.803 -32.341 1.00 56.41 86 LYS A O 1
ATOM 674 N N . ASN A 1 87 ? 18.561 -1.003 -33.381 1.00 66.25 87 ASN A N 1
ATOM 675 C CA . ASN A 1 87 ? 18.250 -0.072 -32.316 1.00 66.25 87 ASN A CA 1
ATOM 676 C C . ASN A 1 87 ? 17.832 -0.863 -31.067 1.00 66.25 87 ASN A C 1
ATOM 678 O O . ASN A 1 87 ? 17.020 -1.793 -31.109 1.00 66.25 87 ASN A O 1
ATOM 682 N N . CYS A 1 88 ? 18.436 -0.527 -29.929 1.00 71.75 88 CYS A N 1
ATOM 683 C CA . CYS A 1 88 ? 18.108 -1.169 -28.663 1.00 71.75 88 CYS A CA 1
ATOM 684 C C . CYS A 1 88 ? 16.896 -0.466 -28.046 1.00 71.75 88 CYS A C 1
ATOM 686 O O . CYS A 1 88 ? 17.003 0.256 -27.059 1.00 71.75 88 CYS A O 1
ATOM 688 N N . TYR A 1 89 ? 15.740 -0.633 -28.687 1.00 79.44 89 TYR A N 1
ATOM 689 C CA . TYR A 1 89 ? 14.473 -0.109 -28.199 1.00 79.44 89 TYR A CA 1
ATOM 690 C C . TYR A 1 89 ? 13.557 -1.256 -27.781 1.00 79.44 89 TYR A C 1
ATOM 692 O O . TYR A 1 89 ? 13.124 -2.050 -28.618 1.00 79.44 89 TYR A O 1
ATOM 700 N N . CYS A 1 90 ? 13.276 -1.317 -26.482 1.00 83.00 90 CYS A N 1
ATOM 701 C CA . CYS A 1 90 ? 12.451 -2.331 -25.827 1.00 83.00 90 CYS A CA 1
ATOM 702 C C . CYS A 1 90 ? 11.043 -1.822 -25.481 1.00 83.00 90 CYS A C 1
ATOM 704 O O . CYS A 1 90 ? 10.324 -2.473 -24.730 1.00 83.00 90 CYS A O 1
ATOM 706 N N . GLY A 1 91 ? 10.631 -0.665 -26.007 1.00 76.19 91 GLY A N 1
ATOM 707 C CA . GLY A 1 91 ? 9.386 -0.013 -25.599 1.00 76.19 91 GLY A CA 1
ATOM 708 C C . GLY A 1 91 ? 9.558 0.882 -24.369 1.00 76.19 91 GLY A C 1
ATOM 709 O O . GLY A 1 91 ? 10.595 0.892 -23.715 1.00 76.19 91 GLY A O 1
ATOM 710 N N . MET A 1 92 ? 8.522 1.656 -24.045 1.00 70.44 92 MET A N 1
ATOM 711 C CA . MET A 1 92 ? 8.546 2.616 -22.927 1.00 70.44 92 MET A CA 1
ATOM 712 C C . MET A 1 92 ? 8.602 1.946 -21.546 1.00 70.44 92 MET A C 1
ATOM 714 O O . MET A 1 92 ? 8.953 2.590 -20.564 1.00 70.44 92 MET A O 1
ATOM 718 N N . ASN A 1 93 ? 8.298 0.649 -21.481 1.00 75.62 93 ASN A N 1
ATOM 719 C CA . ASN A 1 93 ? 8.246 -0.120 -20.242 1.00 75.62 93 ASN A CA 1
ATOM 720 C C . ASN A 1 93 ? 9.563 -0.854 -19.923 1.00 75.62 93 ASN A C 1
ATOM 722 O O . ASN A 1 93 ? 9.565 -1.792 -19.125 1.00 75.62 93 ASN A O 1
ATOM 726 N N . SER A 1 94 ? 10.681 -0.442 -20.527 1.00 80.31 94 SER A N 1
ATOM 727 C CA . SER A 1 94 ? 12.011 -0.991 -20.245 1.00 80.31 94 SER A CA 1
ATOM 728 C C . SER A 1 94 ? 12.865 -0.055 -19.392 1.00 80.31 94 SER A C 1
ATOM 730 O O . SER A 1 94 ? 12.986 1.126 -19.709 1.00 80.31 94 SER A O 1
ATOM 732 N N . ARG A 1 95 ? 13.524 -0.608 -18.374 1.00 80.44 95 ARG A N 1
ATOM 733 C CA . ARG A 1 95 ? 14.576 0.030 -17.568 1.00 80.44 95 ARG A CA 1
ATOM 734 C C . ARG A 1 95 ? 15.892 0.130 -18.327 1.00 80.44 95 ARG A C 1
ATOM 736 O O . ARG A 1 95 ? 16.612 1.114 -18.201 1.00 80.44 95 ARG A O 1
ATOM 743 N N . SER A 1 96 ? 16.224 -0.908 -19.089 1.00 78.06 96 SER A N 1
ATOM 744 C CA . SER A 1 96 ? 17.424 -0.942 -19.919 1.00 78.06 96 SER A CA 1
ATOM 745 C C . SER A 1 96 ? 17.271 -1.927 -21.076 1.00 78.06 96 SER A C 1
ATOM 747 O O . SER A 1 96 ? 16.396 -2.794 -21.077 1.00 78.06 96 SER A O 1
ATOM 749 N N . CYS A 1 97 ? 18.121 -1.775 -22.085 1.00 82.75 97 CYS A N 1
ATOM 750 C CA . CYS A 1 97 ? 18.194 -2.664 -23.235 1.00 82.75 97 CYS A CA 1
ATOM 751 C C . CYS A 1 97 ? 19.659 -2.965 -23.531 1.00 82.75 97 CYS A C 1
ATOM 753 O O . CYS A 1 97 ? 20.492 -2.057 -23.558 1.00 82.75 97 CYS A O 1
ATOM 755 N N . ARG A 1 98 ? 19.966 -4.234 -23.798 1.00 85.69 98 ARG A N 1
ATOM 756 C CA . ARG A 1 98 ? 21.243 -4.660 -24.383 1.00 85.69 98 ARG A CA 1
ATOM 757 C C . ARG A 1 98 ? 20.994 -5.595 -25.558 1.00 85.69 98 ARG A C 1
ATOM 759 O O . ARG A 1 98 ? 19.947 -6.228 -25.631 1.00 85.69 98 ARG A O 1
ATOM 766 N N . LEU A 1 99 ? 21.948 -5.689 -26.474 1.00 79.62 99 LEU A N 1
ATOM 767 C CA . LEU A 1 99 ? 21.903 -6.663 -27.562 1.00 79.62 99 LEU A CA 1
ATOM 768 C C . LEU A 1 99 ? 22.772 -7.868 -27.202 1.00 79.62 99 LEU A C 1
ATOM 770 O O . LEU A 1 99 ? 23.840 -7.704 -26.611 1.00 79.62 99 LEU A O 1
ATOM 774 N N . ASP A 1 100 ? 22.315 -9.071 -27.543 1.00 79.50 100 ASP A N 1
ATOM 775 C CA . ASP A 1 100 ? 23.160 -10.263 -27.484 1.00 79.50 100 ASP A CA 1
ATOM 776 C C . ASP A 1 100 ? 24.088 -10.366 -28.711 1.00 79.50 100 ASP A C 1
ATOM 778 O O . ASP A 1 100 ? 24.023 -9.556 -29.638 1.00 79.50 10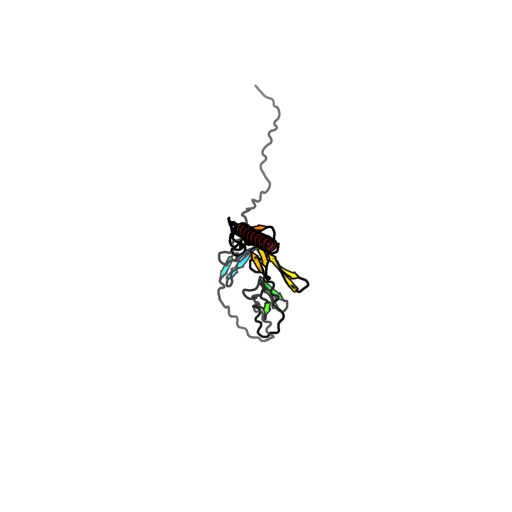0 ASP A O 1
ATOM 782 N N . TRP A 1 101 ? 24.956 -11.382 -28.734 1.00 79.44 101 TRP A N 1
ATOM 783 C CA . TRP A 1 101 ? 25.901 -11.617 -29.836 1.00 79.44 101 TRP A CA 1
ATOM 784 C C . TRP A 1 101 ? 25.218 -11.931 -31.182 1.00 79.44 101 TRP A C 1
ATOM 786 O O . TRP A 1 101 ? 25.810 -11.757 -32.243 1.00 79.44 101 TRP A O 1
ATOM 796 N N . PHE A 1 102 ? 23.952 -12.353 -31.156 1.00 82.69 102 PHE A N 1
ATOM 797 C CA . PHE A 1 102 ? 23.121 -12.583 -32.342 1.00 82.69 102 PHE A CA 1
ATOM 798 C C . PHE A 1 102 ? 22.320 -11.321 -32.735 1.00 82.69 102 PHE A C 1
ATOM 800 O O . PHE A 1 102 ? 21.536 -11.312 -33.691 1.00 82.69 102 PHE A O 1
ATOM 807 N N . GLY A 1 103 ? 22.502 -10.221 -31.997 1.00 72.56 103 GLY A N 1
ATOM 808 C CA . GLY A 1 103 ? 21.776 -8.971 -32.158 1.00 72.56 103 GLY A CA 1
ATOM 809 C C . GLY A 1 103 ? 20.294 -9.086 -31.797 1.00 72.56 103 GLY A C 1
ATOM 810 O O . GLY A 1 103 ? 19.474 -8.385 -32.385 1.00 72.56 103 GLY A O 1
ATOM 811 N N . ARG A 1 104 ? 19.906 -9.993 -30.901 1.00 78.19 104 ARG A N 1
ATOM 812 C CA . ARG A 1 104 ? 18.567 -10.010 -30.299 1.00 78.19 104 ARG A CA 1
ATOM 813 C C . ARG A 1 104 ? 18.538 -9.028 -29.137 1.00 78.19 104 ARG A C 1
ATOM 815 O O . ARG A 1 104 ? 19.515 -8.889 -28.403 1.00 78.19 104 ARG A O 1
ATOM 822 N N . LYS A 1 105 ? 17.405 -8.350 -28.969 1.00 81.31 105 LYS A N 1
ATOM 823 C CA . LYS A 1 105 ? 17.181 -7.455 -27.835 1.00 81.31 105 LYS A CA 1
ATOM 824 C C . LYS A 1 105 ? 17.120 -8.293 -26.563 1.00 81.31 105 LYS A C 1
ATOM 826 O O . LYS A 1 105 ? 16.482 -9.340 -26.549 1.00 81.31 105 LYS A O 1
ATOM 831 N N . MET A 1 106 ? 17.747 -7.822 -25.501 1.00 83.62 106 MET A N 1
ATOM 832 C CA . MET A 1 106 ? 17.610 -8.325 -24.140 1.00 83.62 106 MET A CA 1
ATOM 833 C C . MET A 1 106 ? 17.155 -7.142 -23.291 1.00 83.62 106 MET A C 1
ATOM 835 O O . MET A 1 106 ? 17.926 -6.209 -23.048 1.00 83.62 106 MET A O 1
ATOM 839 N N . CYS A 1 107 ? 15.886 -7.158 -22.905 1.00 86.25 107 CYS A N 1
ATOM 840 C CA . CYS A 1 107 ? 15.236 -6.041 -22.235 1.00 86.25 107 CYS A CA 1
ATOM 841 C C . CYS A 1 107 ? 15.164 -6.295 -20.730 1.00 86.25 107 CYS A C 1
ATOM 843 O O . CYS A 1 107 ? 14.733 -7.363 -20.304 1.00 86.25 107 CYS A O 1
ATOM 845 N N . ASP A 1 108 ? 15.537 -5.302 -19.930 1.00 84.69 108 ASP A N 1
ATOM 846 C CA . ASP A 1 108 ? 15.162 -5.242 -18.519 1.00 84.69 108 ASP A CA 1
ATOM 847 C C . ASP A 1 108 ? 13.857 -4.450 -18.425 1.00 84.69 108 ASP A C 1
ATOM 849 O O . ASP A 1 108 ? 13.832 -3.267 -18.768 1.00 84.69 108 ASP A O 1
ATOM 853 N N . CYS A 1 109 ? 12.763 -5.097 -18.035 1.00 84.38 109 CYS A N 1
ATOM 854 C CA . CYS A 1 109 ? 11.434 -4.492 -18.016 1.00 84.38 109 CYS A CA 1
ATOM 855 C C . CYS A 1 109 ? 11.075 -3.946 -16.623 1.00 84.38 109 CYS A C 1
ATOM 857 O O . CYS A 1 109 ? 11.533 -4.446 -15.594 1.00 84.38 109 CYS A O 1
ATOM 859 N N . TYR A 1 110 ? 10.240 -2.903 -16.563 1.00 79.00 110 TYR A N 1
ATOM 860 C CA . TYR A 1 110 ? 9.619 -2.488 -15.302 1.00 79.00 110 TYR A CA 1
ATOM 861 C C . TYR A 1 110 ? 8.689 -3.590 -14.767 1.00 79.00 110 TYR A C 1
ATOM 863 O O . TYR A 1 110 ? 8.207 -4.440 -15.514 1.00 79.00 110 TYR A O 1
ATOM 871 N N . SER A 1 111 ? 8.425 -3.578 -13.458 1.00 78.56 111 SER A N 1
ATOM 872 C CA . SER A 1 111 ? 7.550 -4.563 -12.814 1.00 78.56 111 SER A CA 1
ATOM 873 C C . SER A 1 111 ? 6.165 -4.591 -13.480 1.00 78.56 111 SER A C 1
ATOM 875 O O . SER A 1 111 ? 5.570 -3.534 -13.675 1.00 78.56 111 SER A O 1
ATOM 877 N N . GLY A 1 112 ? 5.660 -5.787 -13.806 1.00 64.62 112 GLY A N 1
ATOM 878 C CA . GLY A 1 112 ? 4.385 -5.984 -14.520 1.00 64.62 112 GLY A CA 1
ATOM 879 C C . GLY A 1 112 ? 4.507 -6.099 -16.048 1.00 64.62 112 GLY A C 1
ATOM 880 O O . GLY A 1 112 ? 3.504 -6.321 -16.724 1.00 64.62 112 GLY A O 1
ATOM 881 N N . TYR A 1 113 ? 5.721 -5.985 -16.595 1.00 76.06 113 TYR A N 1
ATOM 882 C CA . TYR A 1 113 ? 6.005 -6.120 -18.024 1.00 76.06 113 TYR A CA 1
ATOM 883 C C . TYR A 1 113 ? 7.027 -7.230 -18.277 1.00 76.06 113 TYR A C 1
ATOM 885 O O . TYR A 1 113 ? 7.942 -7.439 -17.480 1.00 76.06 113 TYR A O 1
ATOM 893 N N . GLU A 1 114 ? 6.887 -7.926 -19.402 1.00 83.50 114 GLU A N 1
ATOM 894 C CA . GLU A 1 114 ? 7.753 -9.037 -19.805 1.00 83.50 114 GLU A CA 1
ATOM 895 C C . GLU A 1 114 ? 8.253 -8.830 -21.236 1.00 83.50 114 GLU A C 1
ATOM 897 O O . GLU A 1 114 ? 7.590 -8.190 -22.058 1.00 83.50 114 GLU A O 1
ATOM 902 N N . GLN A 1 115 ? 9.448 -9.346 -21.530 1.00 84.94 115 GLN A N 1
ATOM 903 C CA . GLN A 1 115 ? 10.009 -9.266 -22.867 1.00 84.94 115 GLN A CA 1
ATOM 904 C C . GLN A 1 115 ? 9.301 -10.258 -23.797 1.00 84.94 115 GLN A C 1
ATOM 906 O O . GLN A 1 115 ? 9.526 -11.462 -23.720 1.00 84.94 115 GLN A O 1
ATOM 911 N N . VAL A 1 116 ? 8.502 -9.734 -24.720 1.00 84.31 116 VAL A N 1
ATOM 912 C CA . VAL A 1 116 ? 7.801 -10.491 -25.761 1.00 84.31 116 VAL A CA 1
ATOM 913 C C . VAL A 1 116 ? 8.223 -9.916 -27.108 1.00 84.31 116 VAL A C 1
ATOM 915 O O . VAL A 1 116 ? 8.151 -8.706 -27.319 1.00 84.31 116 VAL A O 1
ATOM 918 N N . ASP A 1 117 ? 8.769 -10.760 -27.984 1.00 82.81 117 ASP A N 1
ATOM 919 C CA . ASP A 1 117 ? 9.277 -10.379 -29.312 1.00 82.81 117 ASP A CA 1
ATOM 920 C C . ASP A 1 117 ? 10.213 -9.153 -29.324 1.00 82.81 117 ASP A C 1
ATOM 922 O O . ASP A 1 117 ? 10.268 -8.365 -30.268 1.00 82.81 117 ASP A O 1
ATOM 926 N N . GLY A 1 118 ? 11.002 -8.987 -28.258 1.00 77.88 118 GLY A N 1
ATOM 927 C CA . GLY A 1 118 ? 11.972 -7.897 -28.146 1.00 77.88 118 GLY A CA 1
ATOM 928 C C . GLY A 1 118 ? 11.416 -6.579 -27.598 1.00 77.88 118 GLY A C 1
ATOM 929 O O . GLY A 1 118 ? 12.131 -5.578 -27.649 1.00 77.88 118 GLY A O 1
ATOM 930 N N . PHE A 1 119 ? 10.201 -6.571 -27.046 1.00 81.88 119 PHE A N 1
ATOM 931 C CA . PHE A 1 119 ? 9.578 -5.411 -26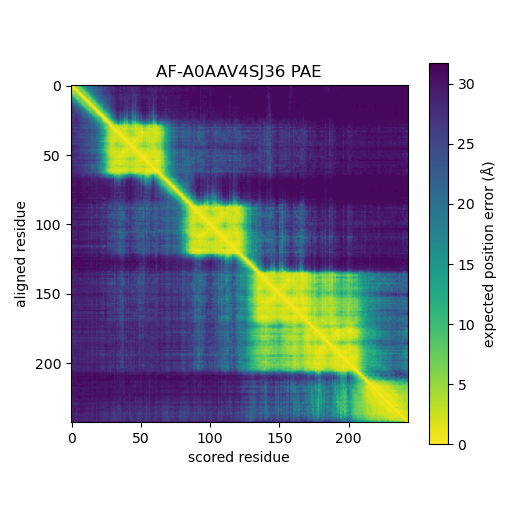.404 1.00 81.88 119 PHE A CA 1
ATOM 932 C C . PHE A 1 119 ? 9.013 -5.775 -25.026 1.00 81.88 119 PHE A C 1
ATOM 934 O O . PHE A 1 119 ? 8.575 -6.896 -24.804 1.00 81.88 119 PHE A O 1
ATOM 941 N N . CYS A 1 120 ? 9.013 -4.825 -24.095 1.00 81.81 120 CYS A N 1
ATOM 942 C CA . CYS A 1 120 ? 8.398 -4.965 -22.780 1.00 81.81 120 CYS A CA 1
ATOM 943 C C . CYS A 1 120 ? 6.892 -4.701 -22.888 1.00 81.81 120 CYS A C 1
ATOM 945 O O . CYS A 1 120 ? 6.453 -3.545 -22.916 1.00 81.81 120 CYS A O 1
ATOM 947 N N . LEU A 1 121 ? 6.109 -5.776 -22.959 1.00 81.31 121 LEU A N 1
ATOM 948 C CA . LEU A 1 121 ? 4.651 -5.736 -23.056 1.00 81.31 121 LEU A CA 1
ATOM 949 C C . LEU A 1 121 ? 4.013 -6.176 -21.737 1.00 81.31 121 LEU A C 1
ATOM 951 O O . LEU A 1 121 ? 4.598 -6.940 -20.968 1.00 81.31 121 LEU A O 1
ATOM 955 N N . ALA A 1 122 ? 2.819 -5.654 -21.457 1.00 71.25 122 ALA A N 1
ATOM 956 C CA . ALA A 1 122 ? 2.018 -6.113 -20.328 1.00 71.25 122 ALA A CA 1
ATOM 957 C C . ALA A 1 122 ? 1.509 -7.532 -20.619 1.00 71.25 122 ALA A C 1
ATOM 959 O O . ALA A 1 122 ? 1.215 -7.860 -21.770 1.00 71.25 122 ALA A O 1
ATOM 960 N N . ARG A 1 123 ? 1.376 -8.374 -19.592 1.00 66.75 123 ARG A N 1
ATOM 961 C CA . ARG A 1 123 ? 0.841 -9.735 -19.748 1.00 66.75 123 ARG A CA 1
ATOM 962 C C . ARG A 1 123 ? -0.607 -9.714 -20.245 1.00 66.75 123 ARG A C 1
ATOM 964 O O . ARG A 1 123 ? -1.536 -9.515 -19.468 1.00 66.75 123 ARG A O 1
ATOM 971 N N . THR A 1 124 ? -0.817 -9.986 -21.528 1.00 57.19 124 THR A N 1
ATOM 972 C CA . THR A 1 124 ? -2.140 -10.234 -22.110 1.00 57.19 124 THR A CA 1
ATOM 973 C C . THR A 1 124 ? -2.451 -11.727 -22.018 1.00 57.19 124 THR A C 1
ATOM 975 O O . THR A 1 124 ? -2.030 -12.538 -22.835 1.00 57.19 124 THR A O 1
ATOM 978 N N . THR A 1 125 ? -3.160 -12.129 -20.966 1.00 50.97 125 THR A N 1
ATOM 979 C CA . THR A 1 125 ? -3.583 -13.525 -20.778 1.00 50.97 125 THR A CA 1
ATOM 980 C C . THR A 1 125 ? -4.887 -13.790 -21.534 1.00 50.97 125 THR A C 1
ATOM 982 O O . THR A 1 125 ? -5.967 -13.617 -20.978 1.00 50.97 125 THR A O 1
ATOM 985 N N . THR A 1 126 ? -4.816 -14.201 -22.805 1.00 54.03 126 THR A N 1
ATOM 986 C CA . THR A 1 126 ? -6.017 -14.601 -23.572 1.00 54.03 126 THR A CA 1
ATOM 987 C C . THR A 1 126 ? -6.391 -16.078 -23.520 1.00 54.03 126 THR A C 1
ATOM 989 O O . THR A 1 126 ? -7.420 -16.407 -24.087 1.00 54.03 126 THR A O 1
ATOM 992 N N . GLU A 1 127 ? -5.702 -16.962 -22.790 1.00 47.53 127 GLU A N 1
ATOM 993 C CA . GLU A 1 127 ? -6.193 -18.337 -22.558 1.00 47.53 127 GLU A CA 1
ATOM 994 C C . GLU A 1 127 ? -5.787 -18.820 -21.149 1.00 47.53 127 GLU A C 1
ATOM 996 O O . GLU A 1 127 ? -4.604 -18.902 -20.826 1.00 47.53 127 GLU A O 1
ATOM 1001 N N . ARG A 1 128 ? -6.761 -19.066 -20.255 1.00 54.81 128 ARG A N 1
ATOM 1002 C CA . ARG A 1 128 ? -6.538 -19.471 -18.843 1.00 54.81 128 ARG A CA 1
ATOM 1003 C C . ARG A 1 128 ? -6.631 -20.995 -18.663 1.00 54.81 128 ARG A C 1
ATOM 1005 O O . ARG A 1 128 ? -7.504 -21.621 -19.258 1.00 54.81 128 ARG A O 1
ATOM 1012 N N . PRO A 1 129 ? -5.866 -21.559 -17.709 1.00 52.62 129 PRO A N 1
ATOM 1013 C CA . PRO A 1 129 ? -6.475 -21.928 -16.429 1.00 52.62 129 PRO A CA 1
ATOM 1014 C C . PRO A 1 129 ? -5.729 -21.350 -15.212 1.00 52.62 129 PRO A C 1
ATOM 1016 O O . PRO A 1 129 ? -4.567 -20.962 -15.265 1.00 52.62 129 PRO A O 1
ATOM 1019 N N . VAL A 1 130 ? -6.461 -21.244 -14.105 1.00 55.38 130 VAL A N 1
ATOM 1020 C CA . VAL A 1 130 ? -6.122 -20.536 -12.863 1.00 55.38 130 VAL A CA 1
ATOM 1021 C C . VAL A 1 130 ? -4.898 -21.128 -12.146 1.00 55.38 130 VAL A C 1
ATOM 1023 O O . VAL A 1 130 ? -5.007 -22.149 -11.478 1.00 55.38 130 VAL A O 1
ATOM 1026 N N . THR A 1 131 ? -3.779 -20.399 -12.177 1.00 40.88 131 THR A N 1
ATOM 1027 C CA . THR A 1 131 ? -2.889 -20.207 -11.015 1.00 40.88 131 THR A CA 1
ATOM 1028 C C . THR A 1 131 ? -2.478 -18.730 -10.944 1.00 40.88 131 THR A C 1
ATOM 1030 O O . THR A 1 131 ? -1.482 -18.322 -11.534 1.00 40.88 131 THR A O 1
ATOM 1033 N N . THR A 1 132 ? -3.315 -17.922 -10.289 1.00 42.44 132 THR A N 1
ATOM 1034 C CA . THR A 1 132 ? -2.939 -16.758 -9.456 1.00 42.44 132 THR A CA 1
ATOM 1035 C C . THR A 1 132 ? -1.637 -16.016 -9.817 1.00 42.44 132 THR A C 1
ATOM 1037 O O . THR A 1 132 ? -0.553 -16.370 -9.358 1.00 42.44 132 THR A O 1
ATOM 1040 N N . GLU A 1 133 ? -1.769 -14.971 -10.635 1.00 48.88 133 GLU A N 1
ATOM 1041 C CA . GLU A 1 133 ? -1.223 -13.618 -10.414 1.00 48.88 133 GLU A CA 1
ATOM 1042 C C . GLU A 1 133 ? -0.003 -13.526 -9.467 1.00 48.88 133 GLU A C 1
ATOM 1044 O O . GLU A 1 133 ? -0.126 -13.236 -8.279 1.00 48.88 133 GLU A O 1
ATOM 1049 N N . ARG A 1 134 ? 1.204 -13.779 -9.991 1.00 55.59 134 ARG A N 1
ATOM 1050 C CA . ARG A 1 134 ? 2.473 -13.521 -9.280 1.00 55.59 134 ARG A CA 1
ATOM 1051 C C . ARG A 1 134 ? 3.155 -12.259 -9.797 1.00 55.59 134 ARG A C 1
ATOM 1053 O O . ARG A 1 134 ? 4.357 -12.246 -10.050 1.00 55.59 134 ARG A O 1
ATOM 1060 N N . ASP A 1 135 ? 2.395 -11.180 -9.903 1.00 66.62 135 ASP A N 1
ATOM 1061 C CA . ASP A 1 135 ? 2.984 -9.873 -10.155 1.00 66.62 135 ASP A CA 1
ATOM 1062 C C . ASP A 1 135 ? 3.417 -9.285 -8.803 1.00 66.62 135 ASP A C 1
ATOM 1064 O O . ASP A 1 135 ? 2.612 -9.104 -7.885 1.00 66.62 135 ASP A O 1
ATOM 1068 N N . CYS A 1 136 ? 4.720 -9.014 -8.644 1.00 75.00 136 CYS A N 1
ATOM 1069 C CA . CYS A 1 136 ? 5.307 -8.474 -7.406 1.00 75.00 136 CYS A CA 1
ATOM 1070 C C . CYS A 1 136 ? 5.041 -6.960 -7.262 1.00 75.00 136 CYS A C 1
ATOM 1072 O O . CYS A 1 136 ? 5.933 -6.169 -6.953 1.00 75.00 136 CYS A O 1
ATOM 1074 N N . TYR A 1 137 ? 3.815 -6.533 -7.564 1.00 80.44 137 TYR A N 1
ATOM 1075 C CA . TYR A 1 137 ? 3.391 -5.145 -7.461 1.00 80.44 137 TYR A CA 1
ATOM 1076 C C . TYR A 1 137 ? 2.735 -4.905 -6.105 1.00 80.44 137 TYR A C 1
ATOM 1078 O O . TYR A 1 137 ? 1.688 -5.472 -5.812 1.00 80.44 137 TYR A O 1
ATOM 1086 N N . CYS A 1 138 ? 3.347 -4.073 -5.270 1.00 86.19 138 CYS A N 1
ATOM 1087 C CA . CYS A 1 138 ? 2.904 -3.797 -3.901 1.00 86.19 138 CYS A CA 1
ATOM 1088 C C . CYS A 1 138 ? 2.297 -2.395 -3.726 1.00 86.19 138 CYS A C 1
ATOM 1090 O O . CYS A 1 138 ? 2.096 -1.962 -2.594 1.00 86.19 138 CYS A O 1
ATOM 1092 N N . GLY A 1 139 ? 2.011 -1.683 -4.821 1.00 84.19 139 GLY A N 1
ATOM 1093 C CA . GLY A 1 139 ? 1.609 -0.275 -4.782 1.00 84.19 139 GLY A CA 1
ATOM 1094 C C . GLY A 1 139 ? 2.796 0.696 -4.751 1.00 84.19 139 GLY A C 1
ATOM 1095 O O . GLY A 1 139 ? 3.953 0.293 -4.624 1.00 84.19 139 GLY A O 1
ATOM 1096 N N . GLU A 1 140 ? 2.505 1.992 -4.867 1.00 87.19 140 GLU A N 1
ATOM 1097 C CA . GLU A 1 140 ? 3.496 3.084 -4.918 1.00 87.19 140 GLU A CA 1
ATOM 1098 C C . GLU A 1 140 ? 4.287 3.252 -3.607 1.00 87.19 140 GLU A C 1
ATOM 1100 O O . GLU A 1 140 ? 5.445 3.680 -3.591 1.00 87.19 140 GLU A O 1
ATOM 1105 N N . TYR A 1 141 ? 3.693 2.827 -2.494 1.00 89.88 141 TYR A N 1
ATOM 1106 C CA . TYR A 1 141 ? 4.283 2.933 -1.161 1.00 89.88 141 TYR A CA 1
ATOM 1107 C C . TYR A 1 141 ? 5.217 1.773 -0.797 1.00 89.88 141 TYR A C 1
ATOM 1109 O O . TYR A 1 141 ? 5.610 1.618 0.359 1.00 89.88 141 TYR A O 1
ATOM 1117 N N . SER A 1 142 ? 5.593 0.954 -1.777 1.00 89.81 142 SER A N 1
ATOM 1118 C CA . SER A 1 142 ? 6.560 -0.127 -1.614 1.00 89.81 142 SER A CA 1
ATOM 1119 C C . SER A 1 142 ? 7.988 0.341 -1.913 1.00 89.81 142 SER A C 1
ATOM 1121 O O . SER A 1 142 ? 8.238 1.052 -2.885 1.00 89.81 142 SER A O 1
ATOM 1123 N N . HIS A 1 143 ? 8.941 -0.075 -1.076 1.00 87.56 143 HIS A N 1
ATOM 1124 C CA . HIS A 1 143 ? 10.374 -0.004 -1.366 1.00 87.56 143 HIS A CA 1
ATOM 1125 C C . HIS A 1 143 ? 10.833 -1.176 -2.234 1.00 87.56 143 HIS A C 1
ATOM 1127 O O . HIS A 1 143 ? 11.638 -1.002 -3.147 1.00 87.56 143 HIS A O 1
ATOM 1133 N N . SER A 1 144 ? 10.351 -2.377 -1.926 1.00 81.06 144 SER A N 1
ATOM 1134 C CA . SER A 1 144 ? 10.669 -3.597 -2.657 1.00 81.06 144 SER A CA 1
ATOM 1135 C C . SER A 1 144 ? 9.611 -4.667 -2.410 1.00 81.06 144 SER A C 1
ATOM 1137 O O . SER A 1 144 ? 8.782 -4.567 -1.503 1.00 81.06 144 SER A O 1
ATOM 1139 N N . CYS A 1 145 ? 9.642 -5.707 -3.230 1.00 85.69 145 CYS A N 1
ATOM 1140 C CA . CYS A 1 145 ? 8.744 -6.842 -3.136 1.00 85.69 145 CYS A CA 1
ATOM 1141 C C . CYS A 1 145 ? 9.549 -8.126 -3.323 1.00 85.69 145 CYS A C 1
ATOM 1143 O O . CYS A 1 145 ? 10.468 -8.170 -4.144 1.00 85.69 145 CYS A O 1
ATOM 1145 N N . ASN A 1 146 ? 9.216 -9.160 -2.558 1.00 84.12 146 ASN A N 1
ATOM 1146 C CA . ASN A 1 146 ? 9.737 -10.508 -2.742 1.00 84.12 146 ASN A CA 1
ATOM 1147 C C . ASN A 1 146 ? 8.610 -11.537 -2.576 1.00 84.12 146 ASN A C 1
ATOM 1149 O O . ASN A 1 146 ? 7.490 -11.190 -2.207 1.00 84.12 146 ASN A O 1
ATOM 1153 N N . PHE A 1 147 ? 8.899 -12.796 -2.888 1.00 81.94 147 PHE A N 1
ATOM 1154 C CA . PHE A 1 147 ? 7.996 -13.905 -2.605 1.00 81.94 147 PHE A CA 1
ATOM 1155 C C . PHE A 1 147 ? 8.603 -14.769 -1.506 1.00 81.94 147 PHE A C 1
ATOM 1157 O O . PHE A 1 147 ? 9.807 -15.031 -1.521 1.00 81.94 147 PHE A O 1
ATOM 1164 N N . ASP A 1 148 ? 7.774 -15.218 -0.566 1.00 82.31 148 ASP A N 1
ATOM 1165 C CA . ASP A 1 148 ? 8.198 -16.206 0.419 1.00 82.31 148 ASP A CA 1
ATOM 1166 C C . ASP A 1 148 ? 8.310 -17.613 -0.201 1.00 82.31 148 ASP A C 1
ATOM 1168 O O . ASP A 1 148 ? 7.992 -17.838 -1.372 1.00 82.31 148 ASP A O 1
ATOM 1172 N N . TRP A 1 149 ? 8.754 -18.590 0.593 1.00 85.44 149 TRP A N 1
ATOM 1173 C CA . TRP A 1 149 ? 8.904 -19.981 0.143 1.00 85.44 149 TRP A CA 1
ATOM 1174 C C . TRP A 1 149 ? 7.578 -20.632 -0.295 1.00 85.44 149 TRP A C 1
ATOM 1176 O O . TRP A 1 149 ? 7.574 -21.589 -1.065 1.00 85.44 149 TRP A O 1
ATOM 1186 N N . PHE A 1 150 ? 6.441 -20.102 0.160 1.00 84.12 150 PHE A N 1
ATOM 1187 C CA . PHE A 1 150 ? 5.105 -20.547 -0.240 1.00 84.12 150 PHE A CA 1
ATOM 1188 C C . PHE A 1 150 ? 4.598 -19.818 -1.495 1.00 84.12 150 PHE A C 1
ATOM 1190 O O . PHE A 1 150 ? 3.459 -20.024 -1.909 1.00 84.12 150 PHE A O 1
ATOM 1197 N N . GLY A 1 151 ? 5.425 -18.962 -2.107 1.00 71.75 151 GLY A N 1
ATOM 1198 C CA . GLY A 1 151 ? 5.068 -18.171 -3.280 1.00 71.75 151 GLY A CA 1
ATOM 1199 C C . GLY A 1 151 ? 4.121 -17.010 -2.976 1.00 71.75 151 GLY A C 1
ATOM 1200 O O . GLY A 1 151 ? 3.539 -16.453 -3.908 1.00 71.75 151 GLY A O 1
ATOM 1201 N N . ARG A 1 152 ? 3.949 -16.629 -1.703 1.00 80.56 152 ARG A N 1
ATOM 1202 C CA . ARG A 1 152 ? 3.128 -15.482 -1.298 1.00 80.56 152 ARG A CA 1
ATOM 1203 C C . ARG A 1 152 ? 3.934 -14.202 -1.439 1.00 80.56 152 ARG A C 1
ATOM 1205 O O . ARG A 1 152 ? 5.103 -14.149 -1.064 1.00 80.56 152 ARG A O 1
ATOM 1212 N N . LYS A 1 153 ? 3.297 -13.158 -1.962 1.00 81.50 153 LYS A N 1
ATOM 1213 C CA . LYS A 1 153 ? 3.911 -11.840 -2.125 1.00 81.50 153 LYS A CA 1
ATOM 1214 C C . LYS A 1 153 ? 4.138 -11.191 -0.759 1.00 81.50 153 LYS A C 1
ATOM 1216 O O . LYS A 1 153 ? 3.193 -11.032 0.011 1.00 81.50 153 LYS A O 1
ATOM 1221 N N . VAL A 1 154 ? 5.363 -10.766 -0.488 1.00 87.81 154 VAL A N 1
ATOM 1222 C CA . VAL A 1 154 ? 5.765 -10.026 0.709 1.00 87.81 154 VAL A CA 1
ATOM 1223 C C . VAL A 1 154 ? 6.267 -8.654 0.281 1.00 87.81 154 VAL A C 1
ATOM 1225 O O . VAL A 1 154 ? 7.198 -8.525 -0.518 1.00 87.81 154 VAL A O 1
ATOM 1228 N N . CYS A 1 155 ? 5.626 -7.619 0.810 1.00 90.38 155 CYS A N 1
ATOM 1229 C CA . CYS A 1 155 ? 5.903 -6.236 0.458 1.00 90.38 155 CYS A CA 1
ATOM 1230 C C . CYS A 1 155 ? 6.767 -5.586 1.535 1.00 90.38 155 CYS A C 1
ATOM 1232 O O . CYS A 1 155 ? 6.394 -5.552 2.705 1.00 90.38 155 CYS A O 1
ATOM 1234 N N . ASN A 1 156 ? 7.900 -5.018 1.135 1.00 86.81 156 ASN A N 1
ATOM 1235 C CA . ASN A 1 156 ? 8.657 -4.108 1.979 1.00 86.81 156 ASN A CA 1
ATOM 1236 C C . ASN A 1 156 ? 8.100 -2.695 1.763 1.00 86.81 156 ASN A C 1
ATOM 1238 O O . ASN A 1 156 ? 8.237 -2.131 0.672 1.00 86.81 156 ASN A O 1
ATOM 1242 N N . CYS A 1 157 ? 7.398 -2.166 2.762 1.00 90.94 157 CYS A N 1
ATOM 1243 C CA . CYS A 1 157 ? 6.675 -0.900 2.674 1.00 90.94 157 CYS A CA 1
ATOM 1244 C C . CYS A 1 157 ? 7.496 0.274 3.218 1.00 90.94 157 CYS A C 1
ATOM 1246 O O . CYS A 1 157 ? 8.359 0.109 4.079 1.00 90.94 157 CYS A O 1
ATOM 1248 N N . ARG A 1 158 ? 7.218 1.474 2.702 1.00 87.25 158 ARG A N 1
ATOM 1249 C CA . ARG A 1 158 ? 7.770 2.735 3.213 1.00 87.25 158 ARG A CA 1
ATOM 1250 C C . ARG A 1 158 ? 7.319 2.986 4.653 1.00 87.25 158 ARG A C 1
ATOM 1252 O O . ARG A 1 158 ? 6.295 2.471 5.097 1.00 87.25 158 ARG A O 1
ATOM 1259 N N . TYR A 1 159 ? 8.069 3.814 5.377 1.00 85.94 159 TYR A N 1
ATOM 1260 C CA . TYR A 1 159 ? 7.697 4.226 6.732 1.00 85.94 159 TYR A CA 1
ATOM 1261 C C . TYR A 1 159 ? 6.295 4.862 6.752 1.00 85.94 159 TYR A C 1
ATOM 1263 O O . TYR A 1 159 ? 6.001 5.719 5.920 1.00 85.94 159 TYR A O 1
ATOM 1271 N N . GLY A 1 160 ? 5.442 4.435 7.689 1.00 85.06 160 GLY A N 1
ATOM 1272 C CA . GLY A 1 160 ? 4.030 4.840 7.765 1.00 85.06 160 GLY A CA 1
ATOM 1273 C C . GLY A 1 160 ? 3.050 3.929 7.009 1.00 85.06 160 GLY A C 1
ATOM 1274 O O . GLY A 1 160 ? 1.841 4.133 7.109 1.00 85.06 160 GLY A O 1
ATOM 1275 N N . TYR A 1 161 ? 3.546 2.904 6.307 1.00 90.62 161 TYR A N 1
ATOM 1276 C CA . TYR A 1 161 ? 2.745 1.958 5.528 1.00 90.62 161 TYR A CA 1
ATOM 1277 C C . TYR A 1 161 ? 2.994 0.518 5.976 1.00 90.62 161 TYR A C 1
ATOM 1279 O O . TYR A 1 161 ? 4.090 0.162 6.411 1.00 90.62 161 TYR A O 1
ATOM 1287 N N . VAL A 1 162 ? 1.979 -0.329 5.828 1.00 91.00 162 VAL A N 1
ATOM 1288 C CA . VAL A 1 162 ? 2.025 -1.757 6.165 1.00 91.00 162 VAL A CA 1
ATOM 1289 C C . VAL A 1 162 ? 1.410 -2.600 5.065 1.00 91.00 162 VAL A C 1
ATOM 1291 O O . VAL A 1 162 ? 0.565 -2.137 4.300 1.00 91.00 162 VAL A O 1
ATOM 1294 N N . GLN A 1 163 ? 1.835 -3.859 4.991 1.00 91.75 163 GLN A N 1
ATOM 1295 C CA . GLN A 1 163 ? 1.260 -4.803 4.049 1.00 91.75 163 GLN A CA 1
ATOM 1296 C C . GLN A 1 163 ? -0.140 -5.226 4.517 1.00 91.75 163 GLN A C 1
ATOM 1298 O O . GLN A 1 163 ? -0.285 -5.894 5.539 1.00 91.75 163 GLN A O 1
ATOM 1303 N N . MET A 1 164 ? -1.163 -4.867 3.745 1.00 87.88 164 MET A N 1
ATOM 1304 C CA . MET A 1 164 ? -2.544 -5.330 3.895 1.00 87.88 164 MET A CA 1
ATOM 1305 C C . MET A 1 164 ? -3.064 -5.781 2.536 1.00 87.88 164 MET A C 1
ATOM 1307 O O . MET A 1 164 ? -2.826 -5.114 1.532 1.00 87.88 164 MET A O 1
ATOM 1311 N N . ASP A 1 165 ? -3.709 -6.947 2.497 1.00 87.06 165 ASP A N 1
ATOM 1312 C CA . ASP A 1 165 ? -4.301 -7.527 1.281 1.00 87.06 165 ASP A CA 1
ATOM 1313 C C . ASP A 1 165 ? -3.338 -7.594 0.081 1.00 87.06 165 ASP A C 1
ATOM 1315 O O . ASP A 1 165 ? -3.724 -7.508 -1.081 1.00 87.06 165 ASP A O 1
ATOM 1319 N N . GLY A 1 166 ? -2.040 -7.752 0.360 1.00 86.00 166 GLY A N 1
ATOM 1320 C CA . GLY A 1 166 ? -1.001 -7.803 -0.664 1.00 86.00 166 GLY A CA 1
ATOM 1321 C C . GLY A 1 166 ? -0.527 -6.439 -1.175 1.00 86.00 166 GLY A C 1
ATOM 1322 O O . GLY A 1 166 ? 0.250 -6.411 -2.120 1.00 86.00 166 GLY A O 1
ATOM 1323 N N . TYR A 1 167 ? -0.906 -5.316 -0.576 1.00 89.56 167 TYR A N 1
ATOM 1324 C CA . TYR A 1 167 ? -0.438 -3.984 -0.974 1.00 89.56 167 TYR A CA 1
ATOM 1325 C C . TYR A 1 167 ? 0.075 -3.202 0.233 1.00 89.56 167 TYR A C 1
ATOM 1327 O O . TYR A 1 167 ? -0.314 -3.462 1.370 1.00 89.56 167 TYR A O 1
ATOM 1335 N N . CYS A 1 168 ? 0.965 -2.242 -0.001 1.00 91.44 168 CYS A N 1
ATOM 1336 C CA . CYS A 1 168 ? 1.363 -1.285 1.021 1.00 91.44 168 CYS A CA 1
ATOM 1337 C C . CYS A 1 168 ? 0.262 -0.237 1.175 1.00 91.44 168 CYS A C 1
ATOM 1339 O O . CYS A 1 168 ? 0.029 0.554 0.265 1.00 91.44 168 CYS A O 1
ATOM 1341 N N . SER A 1 169 ? -0.400 -0.250 2.327 1.00 91.62 169 SER A N 1
ATOM 1342 C CA . SER A 1 169 ? -1.464 0.687 2.688 1.00 91.62 169 SER A CA 1
ATOM 1343 C C . SER A 1 169 ? -1.043 1.515 3.892 1.00 91.62 169 SER A C 1
ATOM 1345 O O . SER A 1 169 ? -0.254 1.053 4.720 1.00 91.62 169 SER A O 1
ATOM 1347 N N . GLU A 1 170 ? -1.556 2.736 3.994 1.00 90.88 170 GLU A N 1
ATOM 1348 C CA . GLU A 1 170 ? -1.289 3.598 5.144 1.00 90.88 170 GLU A CA 1
ATOM 1349 C C . GLU A 1 170 ? -1.751 2.929 6.441 1.00 90.88 170 GLU A C 1
ATOM 1351 O O . GLU A 1 170 ? -2.833 2.339 6.521 1.00 90.88 170 GLU A O 1
ATOM 1356 N N . ILE A 1 171 ? -0.914 3.026 7.475 1.00 90.12 171 ILE A N 1
ATOM 1357 C CA . ILE A 1 171 ? -1.233 2.513 8.811 1.00 90.12 171 ILE A CA 1
ATOM 1358 C C . ILE A 1 171 ? -2.463 3.234 9.376 1.00 90.12 171 ILE A C 1
ATOM 1360 O O . ILE A 1 171 ? -3.351 2.603 9.953 1.00 90.12 171 ILE A O 1
ATOM 1364 N N . CYS A 1 172 ? -2.511 4.550 9.175 1.00 89.69 172 CYS A N 1
ATOM 1365 C CA . CYS A 1 172 ? -3.622 5.410 9.539 1.00 89.69 172 CYS A CA 1
ATOM 1366 C C . CYS A 1 172 ? -4.303 5.925 8.278 1.00 89.69 172 CYS A C 1
ATOM 1368 O O . CYS A 1 172 ? -3.658 6.570 7.467 1.00 89.69 172 CYS A O 1
ATOM 1370 N N . ASN A 1 173 ? -5.602 5.679 8.161 1.00 86.44 173 ASN A N 1
ATOM 1371 C CA . ASN A 1 173 ? -6.475 6.303 7.177 1.00 86.44 173 ASN A CA 1
ATOM 1372 C C . ASN A 1 173 ? -7.738 6.813 7.883 1.00 86.44 173 ASN A C 1
ATOM 1374 O O . ASN A 1 173 ? -7.974 6.475 9.051 1.00 86.44 173 ASN A O 1
ATOM 1378 N N . ASP A 1 174 ? -8.541 7.608 7.181 1.00 79.31 174 ASP A N 1
ATOM 1379 C CA . ASP A 1 174 ? -9.736 8.246 7.749 1.00 79.31 174 ASP A CA 1
ATOM 1380 C C . ASP A 1 174 ? -10.747 7.230 8.312 1.00 79.31 174 ASP A C 1
ATOM 1382 O O . ASP A 1 174 ? -11.448 7.510 9.281 1.00 79.31 174 ASP A O 1
ATOM 1386 N N . ASP A 1 175 ? -10.754 6.003 7.788 1.00 84.31 175 ASP A N 1
ATOM 1387 C CA . ASP A 1 175 ? -11.681 4.952 8.204 1.00 84.31 175 ASP A CA 1
ATOM 1388 C C . ASP A 1 175 ? -11.184 4.117 9.396 1.00 84.31 175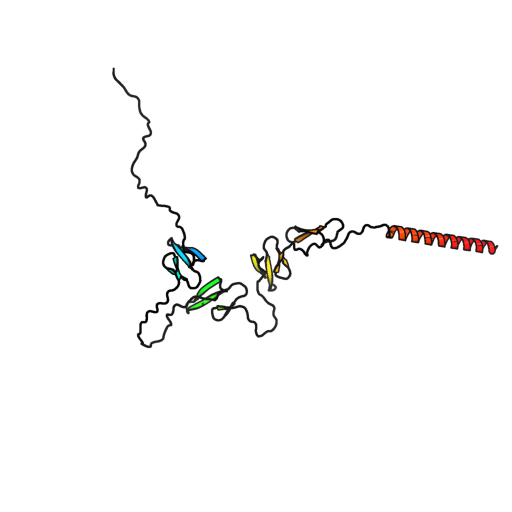 ASP A C 1
ATOM 1390 O O . ASP A 1 175 ? -11.962 3.357 9.985 1.00 84.31 175 ASP A O 1
ATOM 1394 N N . LYS A 1 176 ? -9.905 4.204 9.794 1.00 89.69 176 LYS A N 1
ATOM 1395 C CA . LYS A 1 176 ? -9.382 3.396 10.914 1.00 89.69 176 LYS A CA 1
ATOM 1396 C C . LYS A 1 176 ? -10.057 3.764 12.235 1.00 89.69 176 LYS A C 1
ATOM 1398 O O . LYS A 1 176 ? -10.428 2.856 12.983 1.00 89.69 176 LYS A O 1
ATOM 1403 N N . CYS A 1 177 ? -10.248 5.057 12.492 1.00 94.50 177 CYS A N 1
ATOM 1404 C CA . CYS A 1 177 ? -10.848 5.585 13.716 1.00 94.50 177 CYS A CA 1
ATOM 1405 C C . CYS A 1 177 ? -12.102 6.402 13.379 1.00 94.50 177 CYS A C 1
ATOM 1407 O O . CYS A 1 177 ? -11.989 7.507 12.870 1.00 94.50 177 CYS A O 1
ATOM 1409 N N . LEU A 1 178 ? -13.290 5.888 13.712 1.00 93.31 178 LEU A N 1
ATOM 1410 C CA . LEU A 1 178 ? -14.573 6.527 13.376 1.00 93.31 178 LEU A CA 1
ATOM 1411 C C . LEU A 1 178 ? -14.762 7.870 14.092 1.00 93.31 178 LEU A C 1
ATOM 1413 O O . LEU A 1 178 ? -15.131 8.869 13.482 1.00 93.31 178 LEU A O 1
ATOM 1417 N N . TYR A 1 179 ? -14.505 7.883 15.401 1.00 93.88 179 TYR A N 1
ATOM 1418 C CA . TYR A 1 179 ? -14.642 9.064 16.256 1.00 93.88 179 TYR A CA 1
ATOM 1419 C C . TYR A 1 179 ? -13.388 9.256 17.113 1.00 93.88 179 TYR A C 1
ATOM 1421 O O . TYR A 1 179 ? -13.433 9.255 18.346 1.00 93.88 179 TYR A O 1
ATOM 1429 N N . GLY A 1 180 ? -12.235 9.378 16.455 1.00 93.75 180 GLY A N 1
ATOM 1430 C CA . GLY A 1 180 ? -10.959 9.583 17.130 1.00 93.75 180 GLY A CA 1
ATOM 1431 C C . GLY A 1 180 ? -9.830 9.969 16.185 1.00 93.75 180 GLY A C 1
ATOM 1432 O O . GLY A 1 180 ? -9.996 10.011 14.972 1.00 93.75 180 GLY A O 1
ATOM 1433 N N . LYS A 1 181 ? -8.655 10.240 16.756 1.00 93.69 181 LYS A N 1
ATOM 1434 C CA . LYS A 1 181 ? -7.421 10.463 15.993 1.00 93.69 181 LYS A CA 1
ATOM 1435 C C . LYS A 1 181 ? -6.619 9.171 15.908 1.00 93.69 181 LYS A C 1
ATOM 1437 O O . LYS A 1 181 ? -6.314 8.582 16.945 1.00 93.69 181 LYS A O 1
ATOM 1442 N N . CYS A 1 182 ? -6.243 8.776 14.696 1.00 93.69 182 CYS A N 1
ATOM 1443 C CA . CYS A 1 182 ? -5.338 7.654 14.477 1.00 93.69 182 CYS A CA 1
ATOM 1444 C C . CYS A 1 182 ? -3.892 8.047 14.802 1.00 93.69 182 CYS A C 1
ATOM 1446 O O . CYS A 1 182 ? -3.434 9.124 14.415 1.00 93.69 182 CYS A O 1
ATOM 1448 N N . GLN A 1 183 ? -3.180 7.186 15.526 1.00 91.12 183 GLN A N 1
ATOM 1449 C CA . GLN A 1 183 ? -1.766 7.345 15.851 1.00 91.12 183 GLN A CA 1
ATOM 1450 C C . GLN A 1 183 ? -0.999 6.097 15.424 1.00 91.12 183 GLN A C 1
ATOM 1452 O O . GLN A 1 183 ? -1.393 4.980 15.751 1.00 91.12 183 GLN A O 1
ATOM 1457 N N . VAL A 1 184 ? 0.101 6.290 14.698 1.00 88.12 184 VAL A N 1
ATOM 1458 C CA . VAL A 1 184 ? 0.981 5.198 14.269 1.00 88.12 184 VAL A CA 1
ATOM 1459 C C . VAL A 1 184 ? 1.791 4.704 15.469 1.00 88.12 184 VAL A C 1
ATOM 1461 O O . VAL A 1 184 ? 2.539 5.471 16.071 1.00 88.12 184 VAL A O 1
ATOM 1464 N N . MET A 1 185 ? 1.668 3.416 15.781 1.00 85.25 185 MET A N 1
ATOM 1465 C CA . MET A 1 185 ? 2.389 2.717 16.846 1.00 85.25 185 MET A CA 1
ATOM 1466 C C . MET A 1 185 ? 3.237 1.595 16.233 1.00 85.25 185 MET A C 1
ATOM 1468 O O . MET A 1 185 ? 2.789 0.458 16.073 1.00 85.25 185 MET A O 1
ATOM 1472 N N . GLY A 1 186 ? 4.475 1.916 15.849 1.00 80.62 186 GLY A N 1
ATOM 1473 C CA . GLY A 1 186 ? 5.377 0.966 15.187 1.00 80.62 186 GLY A CA 1
ATOM 1474 C C . GLY A 1 186 ? 4.840 0.513 13.824 1.00 80.62 186 GLY A C 1
ATOM 1475 O O . GLY A 1 186 ? 4.744 1.320 12.905 1.00 80.62 186 GLY A O 1
ATOM 1476 N N . TYR A 1 187 ? 4.490 -0.773 13.706 1.00 75.31 187 TYR A N 1
ATOM 1477 C CA . TYR A 1 187 ? 3.851 -1.368 12.517 1.00 75.31 187 TYR A CA 1
ATOM 1478 C C . TYR A 1 187 ? 2.319 -1.483 12.648 1.00 75.31 187 TYR A C 1
ATOM 1480 O O . TYR A 1 187 ? 1.682 -2.197 11.880 1.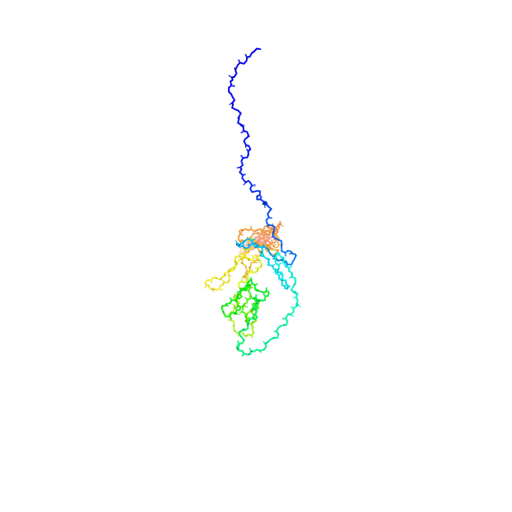00 75.31 187 TYR A O 1
ATOM 1488 N N . GLY A 1 188 ? 1.719 -0.842 13.649 1.00 83.81 188 GLY A N 1
ATOM 1489 C CA . GLY A 1 188 ? 0.277 -0.830 13.878 1.00 83.81 188 GLY A CA 1
ATOM 1490 C C . GLY A 1 188 ? -0.237 0.578 14.142 1.00 83.81 188 GLY A C 1
ATOM 1491 O O . GLY A 1 188 ? 0.509 1.552 14.050 1.00 83.81 188 GLY A O 1
ATOM 1492 N N . TYR A 1 189 ? -1.516 0.689 14.485 1.00 90.62 189 TYR A N 1
ATOM 1493 C CA . TYR A 1 189 ? -2.129 1.955 14.869 1.00 90.62 189 TYR A CA 1
ATOM 1494 C C . TYR A 1 189 ? -2.934 1.817 16.155 1.00 90.62 189 TYR A C 1
ATOM 1496 O O . TYR A 1 189 ? -3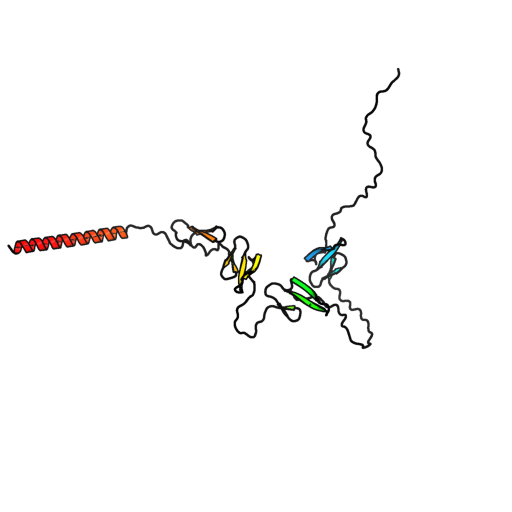.405 0.733 16.498 1.00 90.62 189 TYR A O 1
ATOM 1504 N N . GLU A 1 190 ? -3.127 2.944 16.828 1.00 92.75 190 GLU A N 1
ATOM 1505 C CA . GLU A 1 190 ? -4.029 3.085 17.961 1.00 92.75 190 GLU A CA 1
ATOM 1506 C C . GLU A 1 190 ? -4.954 4.286 17.741 1.00 92.75 190 GLU A C 1
ATOM 1508 O O . GLU A 1 190 ? -4.546 5.322 17.207 1.00 92.75 190 GLU A O 1
ATOM 1513 N N . CYS A 1 191 ? -6.219 4.147 18.138 1.00 95.38 191 CYS A N 1
ATOM 1514 C CA . CYS A 1 191 ? -7.197 5.222 18.050 1.00 95.38 191 CYS A CA 1
ATOM 1515 C C . CYS A 1 191 ? -7.317 5.957 19.383 1.00 95.38 191 CYS A C 1
ATOM 1517 O O . CYS A 1 191 ? -7.780 5.403 20.379 1.00 95.38 191 CYS A O 1
ATOM 1519 N N . ARG A 1 192 ? -6.992 7.251 19.384 1.00 95.81 192 ARG A N 1
ATOM 1520 C CA . ARG A 1 192 ? -7.304 8.142 20.502 1.00 95.81 192 ARG A CA 1
ATOM 1521 C C . ARG A 1 192 ? -8.712 8.705 20.325 1.00 95.81 192 ARG A C 1
ATOM 1523 O O . ARG A 1 192 ? -8.907 9.636 19.540 1.00 95.81 192 ARG A O 1
ATOM 1530 N N . CYS A 1 193 ? -9.679 8.139 21.039 1.00 96.44 193 CYS A N 1
ATOM 1531 C CA . CYS A 1 193 ? -11.088 8.511 20.910 1.00 96.44 193 CYS A CA 1
ATOM 1532 C C . CYS A 1 193 ? -11.386 9.933 21.383 1.00 96.44 193 CYS A C 1
ATOM 1534 O O . CYS A 1 193 ? -10.766 10.441 22.321 1.00 96.44 193 CYS A O 1
ATOM 1536 N N . TYR A 1 194 ? -12.351 10.568 20.719 1.00 95.19 194 TYR A N 1
ATOM 1537 C CA . TYR A 1 194 ? -12.941 11.819 21.180 1.00 95.19 194 TYR A CA 1
ATOM 1538 C C . TYR A 1 194 ? -13.809 11.591 22.421 1.00 95.19 194 TYR A C 1
ATOM 1540 O O . TYR A 1 194 ? -14.215 10.465 22.721 1.00 95.19 194 TYR A O 1
ATOM 1548 N N . GLU A 1 195 ? -14.100 12.669 23.152 1.00 94.75 195 GLU A N 1
ATOM 1549 C CA . GLU A 1 195 ? -14.943 12.587 24.344 1.00 94.75 195 GLU A CA 1
ATOM 1550 C C . GLU A 1 195 ? -16.309 11.973 24.027 1.00 94.75 195 GLU A C 1
ATOM 1552 O O . GLU A 1 195 ? -16.943 12.282 23.016 1.00 94.75 195 GLU A O 1
ATOM 1557 N N . GLY A 1 196 ? -16.761 11.078 24.905 1.00 93.44 196 GLY A N 1
ATOM 1558 C CA . GLY A 1 196 ? -18.016 10.362 24.715 1.00 93.44 196 GLY A CA 1
ATOM 1559 C C . GLY A 1 196 ? -17.936 9.181 23.743 1.00 93.44 196 GLY A C 1
ATOM 1560 O O . GLY A 1 196 ? -18.984 8.612 23.446 1.00 93.44 196 GLY A O 1
ATOM 1561 N N . TYR A 1 197 ? -16.747 8.776 23.281 1.00 96.06 197 TYR A N 1
ATOM 1562 C CA . TYR A 1 197 ? -16.551 7.585 22.446 1.00 96.06 197 TYR A CA 1
ATOM 1563 C C . TYR A 1 197 ? -15.516 6.618 23.033 1.00 96.06 197 TYR A C 1
ATOM 1565 O O . TYR A 1 197 ? -14.583 7.008 23.730 1.00 96.06 197 TYR A O 1
ATOM 1573 N N . THR A 1 198 ? -15.695 5.329 22.759 1.00 94.56 198 THR A N 1
ATOM 1574 C CA . THR A 1 198 ? -14.833 4.228 23.197 1.00 94.56 198 THR A CA 1
ATOM 1575 C C . THR A 1 198 ? -14.848 3.089 22.168 1.00 94.56 198 THR A C 1
ATOM 1577 O O . THR A 1 198 ? -15.583 3.134 21.180 1.00 94.56 198 THR A O 1
ATOM 1580 N N . GLY A 1 199 ? -14.043 2.053 22.393 1.00 94.00 199 GLY A N 1
ATOM 1581 C CA . GLY A 1 199 ? -13.823 0.953 21.452 1.00 94.00 199 GLY A CA 1
ATOM 1582 C C . GLY A 1 199 ? -12.524 1.105 20.662 1.00 94.00 199 GLY A C 1
ATOM 1583 O O . GLY A 1 199 ? -11.930 2.178 20.610 1.00 94.00 199 GLY A O 1
ATOM 1584 N N . SER A 1 200 ? -12.076 0.007 20.052 1.00 93.19 200 SER A N 1
ATOM 1585 C CA . SER A 1 200 ? -10.787 -0.062 19.340 1.00 93.19 200 SER A CA 1
ATOM 1586 C C . SER A 1 200 ? -10.693 0.876 18.132 1.00 93.19 200 SER A C 1
ATOM 1588 O O . SER A 1 200 ? -9.602 1.301 17.765 1.00 93.19 200 SER A O 1
ATOM 1590 N N . ARG A 1 201 ? -11.839 1.224 17.534 1.00 94.81 201 ARG A N 1
ATOM 1591 C CA . ARG A 1 201 ? -11.977 2.181 16.430 1.00 94.81 201 ARG A CA 1
ATOM 1592 C C . ARG A 1 201 ? -12.824 3.386 16.839 1.00 94.81 201 ARG A C 1
ATOM 1594 O O . ARG A 1 201 ? -13.279 4.137 15.977 1.00 94.81 201 ARG A O 1
ATOM 1601 N N . CYS A 1 202 ? -13.043 3.572 18.142 1.00 95.62 202 CYS A N 1
ATOM 1602 C CA . CYS A 1 202 ? -13.915 4.601 18.704 1.00 95.62 202 CYS A CA 1
ATOM 1603 C C . CYS A 1 202 ? -15.361 4.520 18.198 1.00 95.62 202 CYS A C 1
ATOM 1605 O O . CYS A 1 202 ? -16.037 5.530 18.045 1.00 95.62 202 CYS A O 1
ATOM 1607 N N . GLU A 1 203 ? -15.836 3.311 17.909 1.00 94.81 203 GLU A N 1
ATOM 1608 C CA . GLU A 1 203 ? -17.137 3.052 17.299 1.00 94.81 203 GLU A CA 1
ATOM 1609 C C . GLU A 1 203 ? -18.310 3.096 18.290 1.00 94.81 203 GLU A C 1
ATOM 1611 O O . GLU A 1 203 ? -19.470 3.166 17.886 1.00 94.81 203 GLU A O 1
ATOM 1616 N N . LYS A 1 204 ? -18.032 3.047 19.598 1.00 94.50 204 LYS A N 1
ATOM 1617 C CA . LYS A 1 204 ? -19.058 2.983 20.642 1.00 94.50 204 LYS A CA 1
ATOM 1618 C C . LYS A 1 204 ? -19.218 4.343 21.292 1.00 94.50 204 LYS A C 1
ATOM 1620 O O . LYS A 1 204 ? -18.270 4.870 21.863 1.00 94.50 204 LYS A O 1
ATOM 1625 N N . LYS A 1 205 ? -20.433 4.882 21.291 1.00 93.81 205 LYS A N 1
ATOM 1626 C CA . LYS A 1 205 ? -20.757 6.047 22.116 1.00 93.81 205 LYS A CA 1
ATOM 1627 C C . LYS A 1 205 ? -20.832 5.614 23.579 1.00 93.81 205 LYS A C 1
ATOM 1629 O O . LYS A 1 205 ? -21.547 4.666 23.901 1.00 93.81 205 LYS A O 1
ATOM 1634 N N . ILE A 1 206 ? -20.113 6.308 24.453 1.00 91.50 206 ILE A N 1
ATOM 1635 C CA . ILE A 1 206 ? -20.228 6.168 25.903 1.00 91.50 206 ILE A CA 1
ATOM 1636 C C . ILE A 1 206 ? -21.639 6.623 26.254 1.00 91.50 206 ILE A C 1
ATOM 1638 O O . ILE A 1 206 ? -21.957 7.813 26.231 1.00 91.50 206 ILE A O 1
ATOM 1642 N N . GLN A 1 207 ? -22.518 5.661 26.504 1.00 81.94 207 GLN A N 1
ATOM 1643 C CA . GLN A 1 207 ? -23.811 5.965 27.079 1.00 81.94 207 GLN A CA 1
ATOM 1644 C C . GLN A 1 207 ? -23.558 6.259 28.555 1.00 81.94 207 GLN A C 1
ATOM 1646 O O . GLN A 1 207 ? -22.946 5.426 29.227 1.00 81.94 207 GLN A O 1
ATOM 1651 N N . PRO A 1 208 ? -23.977 7.422 29.080 1.00 69.81 208 PRO A N 1
ATOM 1652 C CA . PRO A 1 208 ? -24.066 7.552 30.519 1.00 69.81 208 PRO A CA 1
ATOM 1653 C C . PRO A 1 208 ? -24.985 6.425 30.993 1.00 69.81 208 PRO A C 1
ATOM 1655 O O . PRO A 1 208 ? -26.095 6.278 30.477 1.00 69.81 208 PRO A O 1
ATOM 1658 N N . GLU A 1 209 ? -24.496 5.608 31.924 1.00 62.78 209 GLU A N 1
ATOM 1659 C CA . GLU A 1 209 ? -25.279 4.638 32.689 1.00 62.78 209 GLU A CA 1
ATOM 1660 C C . GLU A 1 209 ? -26.346 5.423 33.464 1.00 62.78 209 GLU A C 1
ATOM 1662 O O . GLU A 1 209 ? -26.223 5.688 34.659 1.00 62.78 209 GLU A O 1
ATOM 1667 N N . LEU A 1 210 ? -27.385 5.896 32.775 1.00 56.84 210 LEU A N 1
ATOM 1668 C CA . LEU A 1 210 ? -28.487 6.601 33.395 1.00 56.84 210 LEU A CA 1
ATOM 1669 C C . LEU A 1 210 ? -29.358 5.547 34.069 1.00 56.84 210 LEU A C 1
ATOM 1671 O O . LEU A 1 210 ? -30.364 5.124 33.509 1.00 56.84 210 LEU A O 1
ATOM 1675 N N . GLY A 1 211 ? -28.905 5.076 35.234 1.00 54.91 211 GLY A N 1
ATOM 1676 C CA . GLY A 1 211 ? -29.693 4.572 36.364 1.00 54.91 211 GLY A CA 1
ATOM 1677 C C . GLY A 1 211 ? -30.727 3.472 36.111 1.00 54.91 211 GLY A C 1
ATOM 1678 O O . GLY A 1 211 ? -31.476 3.139 37.024 1.00 54.91 211 GLY A O 1
ATOM 1679 N N . ASN A 1 212 ? -30.817 2.902 34.912 1.00 59.47 212 ASN A N 1
ATOM 1680 C CA . ASN A 1 212 ? -31.959 2.074 34.540 1.00 59.47 212 ASN A CA 1
ATOM 1681 C C . ASN A 1 212 ? -31.811 0.640 35.040 1.00 59.47 212 ASN A C 1
ATOM 1683 O O . ASN A 1 212 ? -32.812 0.003 35.364 1.00 59.47 212 ASN A O 1
ATOM 1687 N N . GLN A 1 213 ? -30.581 0.133 35.160 1.00 62.91 213 GLN A N 1
ATOM 1688 C CA . GLN A 1 213 ? -30.369 -1.168 35.788 1.00 62.91 213 GLN A CA 1
ATOM 1689 C C . GLN A 1 213 ? -30.680 -1.103 37.284 1.00 62.91 213 GLN A C 1
ATOM 1691 O O . GLN A 1 213 ? -31.495 -1.887 37.763 1.00 62.91 213 GLN A O 1
ATOM 1696 N N . THR A 1 214 ? -30.136 -0.128 38.013 1.00 67.94 214 THR A N 1
ATOM 1697 C CA . THR A 1 214 ? -30.365 0.016 39.459 1.00 67.94 214 THR A CA 1
ATOM 1698 C C . THR A 1 214 ? -31.838 0.271 39.781 1.00 67.94 214 THR A C 1
ATOM 1700 O O . THR A 1 214 ? -32.383 -0.366 40.677 1.00 67.94 214 THR A O 1
ATOM 1703 N N . LEU A 1 215 ? -32.524 1.125 39.010 1.00 74.88 215 LEU A N 1
ATOM 1704 C CA . LEU A 1 215 ? -33.950 1.395 39.209 1.00 74.88 215 LEU A CA 1
ATOM 1705 C C . LEU A 1 215 ? -34.821 0.163 38.915 1.00 74.88 215 LEU A C 1
ATOM 1707 O O . LEU A 1 215 ? -35.739 -0.130 39.679 1.00 74.88 215 LEU A O 1
ATOM 1711 N N . ARG A 1 216 ? -34.520 -0.605 37.856 1.00 82.12 216 ARG A N 1
ATOM 1712 C CA . ARG A 1 216 ? -35.239 -1.854 37.550 1.00 82.12 216 ARG A CA 1
ATOM 1713 C C . ARG A 1 216 ? -35.077 -2.901 38.648 1.00 82.12 216 ARG A C 1
ATOM 1715 O O . ARG A 1 216 ? -36.072 -3.515 39.026 1.00 82.12 216 ARG A O 1
ATOM 1722 N N . TRP A 1 217 ? -33.870 -3.074 39.186 1.00 84.06 217 TRP A N 1
ATOM 1723 C CA . TRP A 1 217 ? -33.619 -3.970 40.319 1.00 84.06 217 TRP A CA 1
ATOM 1724 C C . TRP A 1 217 ? -34.367 -3.524 41.579 1.00 84.06 217 TRP A C 1
ATOM 1726 O O . TRP A 1 217 ? -35.012 -4.345 42.226 1.00 84.06 217 TRP A O 1
ATOM 1736 N N . VAL A 1 218 ? -34.361 -2.225 41.892 1.00 87.50 218 VAL A N 1
ATOM 1737 C CA . VAL A 1 218 ? -35.086 -1.674 43.050 1.00 87.50 218 VAL A CA 1
ATOM 1738 C C . VAL A 1 218 ? -36.599 -1.869 42.908 1.00 87.50 218 VAL A C 1
ATOM 1740 O O . VAL A 1 218 ? -37.249 -2.290 43.866 1.00 87.50 218 VAL A O 1
ATOM 1743 N N . ILE A 1 219 ? -37.166 -1.637 41.719 1.00 89.94 219 ILE A N 1
ATOM 1744 C CA . ILE A 1 219 ? -38.595 -1.869 41.450 1.00 89.94 219 ILE A CA 1
ATOM 1745 C C . ILE A 1 219 ? -38.934 -3.363 41.564 1.00 89.94 219 ILE A C 1
ATOM 1747 O O . ILE A 1 219 ? -39.920 -3.715 42.208 1.00 89.94 219 ILE A O 1
ATOM 1751 N N . GLN A 1 220 ? -38.108 -4.248 40.996 1.00 91.75 220 GLN A N 1
ATOM 1752 C CA . GLN A 1 220 ? -38.292 -5.702 41.083 1.00 91.75 220 GLN A CA 1
ATOM 1753 C C . GLN A 1 220 ? -38.273 -6.197 42.535 1.00 91.75 220 GLN A C 1
ATOM 1755 O O . GLN A 1 220 ? -39.210 -6.868 42.966 1.00 91.75 220 GLN A O 1
ATOM 1760 N N . VAL A 1 221 ? -37.259 -5.818 43.319 1.00 93.62 221 VAL A N 1
ATOM 1761 C CA . VAL A 1 221 ? -37.146 -6.218 44.732 1.00 93.62 221 VAL A CA 1
ATOM 1762 C C . VAL A 1 221 ? -38.334 -5.691 45.539 1.00 93.62 221 VAL A C 1
ATOM 1764 O O . VAL A 1 221 ? -38.949 -6.446 46.290 1.00 93.62 221 VAL A O 1
ATOM 1767 N N . SER A 1 222 ? -38.734 -4.437 45.319 1.00 94.06 222 SER A N 1
ATOM 1768 C CA . SER A 1 222 ? -39.876 -3.836 46.019 1.00 94.06 222 SER A CA 1
ATOM 1769 C C . SER A 1 222 ? -41.197 -4.558 45.720 1.00 94.06 222 SER A C 1
ATOM 1771 O O . SER A 1 222 ? -41.961 -4.852 46.640 1.00 94.06 222 SER A O 1
ATOM 1773 N N . LEU A 1 223 ? -41.457 -4.904 44.453 1.00 95.44 223 LEU A N 1
ATOM 1774 C CA . LEU A 1 223 ? -42.659 -5.650 44.058 1.00 95.44 223 LEU A CA 1
ATOM 1775 C C . LEU A 1 223 ? -42.677 -7.066 44.650 1.00 95.44 223 LEU A C 1
ATOM 1777 O O . LEU A 1 223 ? -43.707 -7.500 45.164 1.00 95.44 223 LEU A O 1
ATOM 1781 N N . THR A 1 224 ? -41.543 -7.775 44.629 1.00 95.81 224 THR A N 1
ATOM 1782 C CA . THR A 1 224 ? -41.459 -9.130 45.208 1.00 95.81 224 THR A CA 1
ATOM 1783 C C . THR A 1 224 ? -41.691 -9.128 46.720 1.00 95.81 224 THR A C 1
ATOM 1785 O O . THR A 1 224 ? -42.439 -9.967 47.225 1.00 95.81 224 THR A O 1
ATOM 1788 N N . ALA A 1 225 ? -41.134 -8.150 47.440 1.00 96.38 225 ALA A N 1
ATOM 1789 C CA . ALA A 1 225 ? -41.350 -7.993 48.874 1.00 96.38 225 ALA A CA 1
ATOM 1790 C C . ALA A 1 225 ? -42.828 -7.723 49.205 1.00 96.38 225 ALA A C 1
ATOM 1792 O O . ALA A 1 225 ? -43.379 -8.356 50.105 1.00 96.38 225 ALA A O 1
ATOM 1793 N N . ALA A 1 226 ? -43.496 -6.843 48.449 1.00 96.88 226 ALA A N 1
ATOM 1794 C CA . ALA A 1 226 ? -44.913 -6.541 48.653 1.00 96.88 226 ALA A CA 1
ATOM 1795 C C . ALA A 1 226 ? -45.807 -7.781 48.474 1.00 96.88 226 ALA A C 1
ATOM 1797 O O . ALA A 1 226 ? -46.684 -8.035 49.299 1.00 96.88 226 ALA A O 1
ATOM 1798 N N . VAL A 1 227 ? -45.552 -8.596 47.444 1.00 96.81 227 VAL A N 1
ATOM 1799 C CA . VAL A 1 227 ? -46.298 -9.845 47.207 1.00 96.81 227 VAL A CA 1
ATOM 1800 C C . VAL A 1 227 ? -46.096 -10.837 48.353 1.00 96.81 227 VAL A C 1
ATOM 1802 O O . VAL A 1 227 ? -47.070 -11.412 48.836 1.00 96.81 227 VAL A O 1
ATOM 1805 N N . LEU A 1 228 ? -44.863 -11.006 48.841 1.00 96.38 228 LEU A N 1
ATOM 1806 C CA . LEU A 1 228 ? -44.582 -11.890 49.977 1.00 96.38 228 LEU A CA 1
ATOM 1807 C C . LEU A 1 228 ? -45.302 -11.437 51.251 1.00 96.38 228 LEU A C 1
ATOM 1809 O O . LEU A 1 228 ? -45.882 -12.270 51.944 1.00 96.38 228 LEU A O 1
ATOM 1813 N N . ILE A 1 229 ? -45.327 -10.132 51.532 1.00 96.50 229 ILE A N 1
ATOM 1814 C CA . ILE A 1 229 ? -46.050 -9.576 52.685 1.00 96.50 229 ILE A CA 1
ATOM 1815 C C . ILE A 1 229 ? -47.550 -9.890 52.587 1.00 96.50 229 ILE A C 1
ATOM 1817 O O . ILE A 1 229 ? -48.150 -10.323 53.572 1.00 96.50 229 ILE A O 1
ATOM 1821 N N . VAL A 1 230 ? -48.154 -9.739 51.403 1.00 96.56 230 VAL A N 1
ATOM 1822 C CA . VAL A 1 230 ? -49.574 -10.063 51.181 1.00 96.56 230 VAL A CA 1
ATOM 1823 C C . VAL A 1 230 ? -49.838 -11.562 51.345 1.00 96.56 230 VAL A C 1
ATOM 1825 O O . VAL A 1 230 ? -50.797 -11.937 52.016 1.00 96.56 230 VAL A O 1
ATOM 1828 N N . LEU A 1 231 ? -48.981 -12.430 50.800 1.00 96.19 231 LEU A N 1
ATOM 1829 C CA . LEU A 1 231 ? -49.125 -13.885 50.928 1.00 96.19 231 LEU A CA 1
ATOM 1830 C C . LEU A 1 231 ? -48.995 -14.355 52.382 1.00 96.19 231 LEU A C 1
ATOM 1832 O O . LEU A 1 231 ? -49.803 -15.166 52.836 1.00 96.19 231 LEU A O 1
ATOM 1836 N N . ILE A 1 232 ? -48.032 -13.810 53.131 1.00 95.94 232 ILE A N 1
ATOM 1837 C CA . ILE A 1 232 ? -47.875 -14.079 54.567 1.00 95.94 232 ILE A CA 1
ATOM 1838 C C . ILE A 1 232 ? -49.112 -13.590 55.331 1.00 95.94 232 ILE A C 1
ATOM 1840 O O . ILE A 1 232 ? -49.635 -14.314 56.175 1.00 95.94 232 ILE A O 1
ATOM 1844 N N . GLY A 1 233 ? -49.625 -12.398 55.012 1.00 95.12 233 GLY A N 1
ATOM 1845 C CA . GLY A 1 233 ? -50.847 -11.858 55.612 1.00 95.12 233 GLY A CA 1
ATOM 1846 C C . GLY A 1 233 ? -52.072 -12.747 55.371 1.00 95.12 233 GLY A C 1
ATOM 1847 O O . GLY A 1 233 ? -52.786 -13.082 56.317 1.00 95.12 233 GLY A O 1
ATOM 1848 N N . MET A 1 234 ? -52.275 -13.194 54.130 1.00 94.75 234 MET A N 1
ATOM 1849 C CA . MET A 1 234 ? -53.355 -14.113 53.752 1.00 94.75 234 MET A CA 1
ATOM 1850 C C . MET A 1 234 ? -53.230 -15.466 54.457 1.00 94.75 234 MET A C 1
ATOM 1852 O O . MET A 1 234 ? -54.223 -15.994 54.956 1.00 94.75 234 MET A O 1
ATOM 1856 N N . PHE A 1 235 ? -52.014 -16.008 54.557 1.00 94.50 235 PHE A N 1
ATOM 1857 C CA . PHE A 1 235 ? -51.750 -17.251 55.278 1.00 94.50 235 PHE A CA 1
ATOM 1858 C C . PHE A 1 235 ? -52.042 -17.114 56.779 1.00 94.50 235 PHE A C 1
ATOM 1860 O O . PHE A 1 235 ? -52.726 -17.954 57.361 1.00 94.50 235 PHE A O 1
ATOM 1867 N N . CYS A 1 236 ? -51.599 -16.022 57.406 1.00 93.19 236 CYS A N 1
ATOM 1868 C CA . CYS A 1 236 ? -51.886 -15.721 58.809 1.00 93.19 236 CYS A CA 1
ATOM 1869 C C . CYS A 1 236 ? -53.391 -15.568 59.073 1.00 93.19 236 CYS A C 1
ATOM 1871 O O . CYS A 1 236 ? -53.897 -16.088 60.070 1.00 93.19 236 CYS A O 1
ATOM 1873 N N . PHE A 1 237 ? -54.112 -14.882 58.184 1.00 92.06 237 PHE A N 1
ATOM 1874 C CA . PHE A 1 237 ? -55.564 -14.734 58.271 1.00 92.06 237 PHE A CA 1
ATOM 1875 C C . PHE A 1 237 ? -56.274 -16.087 58.143 1.00 92.06 237 PHE A C 1
ATOM 1877 O O . PHE A 1 237 ? -57.125 -16.423 58.967 1.00 92.06 237 PHE A O 1
ATOM 1884 N N . TRP A 1 238 ? -55.867 -16.909 57.175 1.00 90.81 238 TRP A N 1
ATOM 1885 C CA . TRP A 1 238 ? -56.419 -18.247 56.980 1.00 90.81 238 TRP A CA 1
ATOM 1886 C C . TRP A 1 238 ? -56.172 -19.170 58.184 1.00 90.81 238 TRP A C 1
ATOM 1888 O O . TRP A 1 238 ? -57.092 -19.854 58.632 1.00 90.81 238 TRP A O 1
ATOM 1898 N N . CYS A 1 239 ? -54.975 -19.127 58.778 1.00 89.06 239 CYS A N 1
ATOM 1899 C CA . CYS A 1 239 ? -54.652 -19.854 60.009 1.00 89.06 239 CYS A CA 1
ATOM 1900 C C . CYS A 1 239 ? -55.498 -19.405 61.210 1.00 89.06 239 CYS A C 1
ATOM 1902 O O . CYS A 1 239 ? -55.836 -20.233 62.054 1.00 89.06 239 CYS A O 1
ATOM 1904 N N . ARG A 1 240 ? -55.862 -18.118 61.299 1.00 87.56 240 ARG A N 1
ATOM 1905 C CA . ARG A 1 240 ? -56.770 -17.623 62.348 1.00 87.56 240 ARG A CA 1
ATOM 1906 C C . ARG A 1 240 ? -58.217 -18.055 62.147 1.00 87.56 240 ARG A C 1
ATOM 1908 O O . ARG A 1 240 ? -58.892 -18.292 63.135 1.00 87.56 240 ARG A O 1
ATOM 1915 N N . MET A 1 241 ? -58.666 -18.186 60.902 1.00 80.94 241 MET A N 1
ATOM 1916 C CA . MET A 1 241 ? -60.024 -18.633 60.567 1.00 80.94 241 MET A CA 1
ATOM 1917 C C . MET A 1 241 ? -60.244 -20.141 60.779 1.00 80.94 241 MET A C 1
ATOM 1919 O O . MET A 1 241 ? -61.385 -20.588 60.827 1.00 80.94 241 MET A O 1
ATOM 1923 N N . LYS A 1 242 ? -59.171 -20.939 60.868 1.00 77.19 242 LYS A N 1
ATOM 1924 C CA . LYS A 1 242 ? -59.222 -22.398 61.084 1.00 77.19 242 LYS A CA 1
ATOM 1925 C C . LYS A 1 242 ? -59.100 -22.836 62.555 1.00 77.19 242 LYS A C 1
ATOM 1927 O O . LYS A 1 242 ? -59.046 -24.040 62.804 1.00 77.19 242 LYS A O 1
ATOM 1932 N N . LYS A 1 243 ? -59.025 -21.894 63.495 1.00 69.38 243 LYS A N 1
ATOM 1933 C CA . LYS A 1 243 ? -59.011 -22.133 64.947 1.00 69.38 243 LYS A CA 1
ATOM 1934 C C . LYS A 1 243 ? -60.378 -21.828 65.537 1.00 69.38 243 LYS A C 1
ATOM 1936 O O . LYS A 1 243 ? -60.763 -22.572 66.461 1.00 69.38 243 LYS A O 1
#

Radius of gyration: 43.63 Å; Cα contacts (8 Å, |Δi|>4): 304; chains: 1; bounding box: 141×81×121 Å

InterPro domains:
  IPR000742 EGF-like domain [PS00022] (191-202)
  IPR000742 EGF-like domain [PS01186] (191-202)
  IPR000742 EGF-like domain [PS50026] (173-203)
  IPR000742 EGF-like domain [SM00181] (171-203)

Sequence (243 aa):
MLVYLGETTTVASTSETTSTTKFLTTPRSCECGKYSRSCRFDYFGRQVCECYPGYVQINNYCYEESTTAVSTTEVRSTAEFSTTPKNCYCGMNSRSCRLDWFGRKMCDCYSGYEQVDGFCLARTTTERPVTTERDCYCGEYSHSCNFDWFGRKVCNCRYGYVQMDGYCSEICNDDKCLYGKCQVMGYGYECRCYEGYTGSRCEKKIQPELGNQTLRWVIQVSLTAAVLIVLIGMFCFWCRMKK

Foldseek 3Di:
DDDDDDDDDDPDDDDDDDPPPVPPPPPPDQDADPQFDDWDADPVRAIDTHGDPQWDRDRRYTDGDDPDDDDDDDDDDDDDPPPPPLDQAQDPQFPDWDADPVRAIDTHGHQQFDRDRNHTDHDDPPDDDDDDDLGLDADPQFPGWDADPVRHIDTHGHPQWDDDPRHTDGLDDCQQAVAFDWDDDPRHIAGDHDPQFDDRNSPDGNDPPPCPVVVVVVVVVVVVVVVVVVVVVVVVVVVVVVD

pLDDT: mean 73.84, std 20.07, range [27.06, 96.88]

Solvent-accessible surface area (backbone atoms only — not comparable to full-atom values): 15515 Å² total; per-residue (Å²): 135,84,90,84,93,82,89,85,85,75,87,72,86,79,77,89,86,74,89,74,74,78,72,78,78,66,77,86,77,77,67,24,58,94,43,37,81,46,61,48,66,47,99,86,68,47,66,46,55,42,42,41,92,72,34,44,67,56,82,57,31,35,42,72,73,79,89,73,86,79,86,78,90,81,92,78,96,69,84,85,75,77,78,64,81,78,73,75,65,21,58,93,40,36,78,44,57,44,68,49,98,86,66,45,63,46,58,42,44,41,93,73,34,45,74,53,99,47,25,30,40,66,83,79,83,87,78,86,81,93,75,78,86,83,63,77,66,22,61,90,46,35,78,48,58,50,63,48,98,87,68,46,73,44,58,42,43,36,94,70,34,35,72,51,98,65,27,34,38,62,56,63,52,81,79,61,15,73,38,34,50,64,41,79,52,89,94,40,63,48,43,52,46,40,92,59,32,36,64,82,29,15,76,38,71,60,69,77,85,73,58,56,68,64,50,51,50,53,52,50,54,52,53,54,52,53,53,51,53,51,52,52,49,52,50,54,51,52,59,61,74,76,110

Organism: NCBI:txid1538125

Mean predicted aligned error: 22.13 Å